Protein AF-A0A813DM25-F1 (afdb_monomer_lite)

Secondary structure (DSSP, 8-state):
-----PPP---------SSSSEEE-TT--EEE--PPPPS-SS-TT--EEEEE-SS-EEEEEEEE-SSTT-EEEEEEEEE-TT--EEEEEEE-SS---STTS-SSEEEEEE-TTS-EEE---PPPTT-EEEEE-TTS--EEEEEEEE-SS-STT--EEEEEEEE-SSEEEEEEEE--TTT-TT-HHHHHHT-EEEEEEEEE--GGG-BSHHHHHHTSSPPPHHHHHTTS-HHHHHTTS---S---

Foldseek 3Di:
DDDDDDDDDFPFPWDDDQFDPWDAAPVRDIAHFADDADPDPPDPPSWFQAKDFQFKTKTWHWDDAPDQQGIFTFKIWIAGPVRQTAKIKGFDLDADPQVQADGGIWIWGQDPVSDTDTDGHADDAVDWDWDDDPPGQKIKIWHWYQDDQFAPRDRIKTKMWIDHPFWTKMKIKHFNCVVCVPDNVSRSNRIHIDIGTRDGHPLLRMDGLNCCVNVSDPHDPVSVVRSDGSVRVVVVVPDDDPPD

pLDDT: mean 83.76, std 19.01, range [22.05, 98.56]

Sequence (244 aa):
MGQIIAGWTVTAVIASAGGDPITFNKRGEKIKFWLPLGTSASDNDDLYPLLETPDIIIWASVFQGPGVDYQ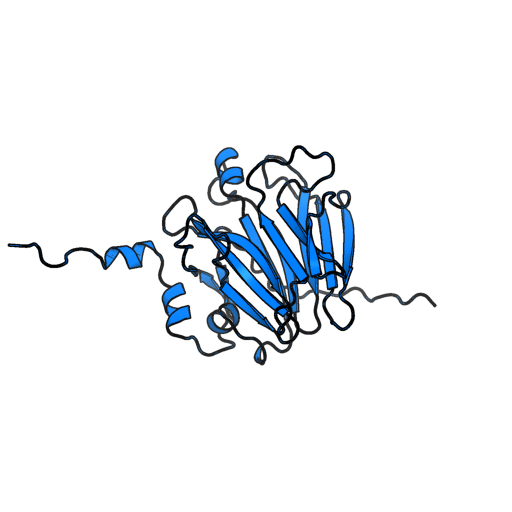WFDRFVLTSPTAQKFGEVAIKRNASTVPGGFQQMDVWLSGSEQRMQLLKTVPKAGSSTFFGWEGTSVRMEIGSRRHTPRLGGSDIMEYIAVETETISFTIQASHAGTEFPEDVEKQLKYSHLDWVALDMRREESYTGILPELWGTQPMTEKVAAMLTPPSQKAGFQVCGEECE

Organism: Polarella glacialis (NCBI:txid89957)

Radius of gyration: 19.15 Å; chains: 1; bounding box: 40×57×69 Å

Structure (mmCIF, N/CA/C/O backbone):
data_AF-A0A813DM25-F1
#
_entry.id   AF-A0A813DM25-F1
#
loop_
_atom_site.group_PDB
_atom_site.id
_atom_site.type_symbol
_atom_site.label_atom_id
_atom_site.label_alt_id
_atom_site.label_comp_id
_atom_site.label_asym_id
_atom_site.label_entity_id
_atom_site.label_seq_id
_atom_site.pdbx_PDB_ins_code
_atom_site.Cartn_x
_atom_site.Cartn_y
_atom_site.Cartn_z
_atom_site.occupancy
_atom_site.B_iso_or_equiv
_atom_site.auth_seq_id
_atom_site.auth_comp_id
_atom_site.auth_asym_id
_atom_site.auth_atom_id
_atom_site.pdbx_PDB_model_num
ATOM 1 N N . MET A 1 1 ? -0.539 21.182 31.710 1.00 32.47 1 MET A N 1
ATOM 2 C CA . MET A 1 1 ? 0.351 20.020 31.921 1.00 32.47 1 MET A CA 1
ATOM 3 C C . MET A 1 1 ? 0.611 19.413 30.556 1.00 32.47 1 MET A C 1
ATOM 5 O O . MET A 1 1 ? -0.338 18.956 29.938 1.00 32.47 1 MET A O 1
ATOM 9 N N . GLY A 1 2 ? 1.833 19.536 30.037 1.00 26.86 2 GLY A N 1
ATOM 10 C CA . GLY A 1 2 ? 2.203 18.979 28.734 1.00 26.86 2 GLY A CA 1
ATOM 11 C C . GLY A 1 2 ? 2.459 17.485 28.873 1.00 26.86 2 GLY A C 1
ATOM 12 O O . GLY A 1 2 ? 3.317 17.083 29.656 1.00 26.86 2 GLY A O 1
ATOM 13 N N . GLN A 1 3 ? 1.680 16.676 28.165 1.00 22.05 3 GLN A N 1
ATOM 14 C CA . GLN A 1 3 ? 1.848 15.232 28.134 1.00 22.05 3 GLN A CA 1
ATOM 15 C C . GLN A 1 3 ? 2.963 14.916 27.131 1.00 22.05 3 GLN A C 1
ATOM 17 O O . GLN A 1 3 ? 2.823 15.150 25.934 1.00 22.05 3 GLN A O 1
ATOM 22 N N . ILE A 1 4 ? 4.103 14.453 27.641 1.00 22.66 4 ILE A N 1
ATOM 23 C CA . ILE A 1 4 ? 5.200 13.935 26.824 1.00 22.66 4 ILE A CA 1
ATOM 24 C C . ILE A 1 4 ? 4.753 12.557 26.331 1.00 22.66 4 ILE A C 1
ATOM 26 O O . ILE A 1 4 ? 4.609 11.632 27.129 1.00 22.66 4 ILE A O 1
ATOM 30 N N . ILE A 1 5 ? 4.491 12.430 25.030 1.00 28.88 5 ILE A N 1
ATOM 31 C CA . ILE A 1 5 ? 4.274 11.131 24.389 1.00 28.88 5 ILE A CA 1
ATOM 32 C C . ILE A 1 5 ? 5.649 10.462 24.308 1.00 28.88 5 ILE A C 1
ATOM 34 O O . ILE A 1 5 ? 6.558 10.975 23.656 1.00 28.88 5 ILE A O 1
ATOM 38 N N . ALA A 1 6 ? 5.819 9.376 25.061 1.00 31.94 6 ALA A N 1
ATOM 39 C CA . ALA A 1 6 ? 7.051 8.602 25.122 1.00 31.94 6 ALA A CA 1
ATOM 40 C C . ALA A 1 6 ? 7.485 8.154 23.717 1.00 31.94 6 ALA A C 1
ATOM 42 O O . ALA A 1 6 ? 6.656 7.735 22.913 1.00 31.94 6 ALA A O 1
ATOM 43 N N . GLY A 1 7 ? 8.784 8.260 23.430 1.00 31.55 7 GLY A N 1
ATOM 44 C CA . GLY A 1 7 ? 9.377 7.729 22.206 1.00 31.55 7 GLY A CA 1
ATOM 45 C C . GLY A 1 7 ? 9.252 6.206 22.163 1.00 31.55 7 GLY A C 1
ATOM 46 O O . GLY A 1 7 ? 9.531 5.533 23.155 1.00 31.55 7 GLY A O 1
ATOM 47 N N . TRP A 1 8 ? 8.820 5.678 21.021 1.00 36.53 8 TRP A N 1
ATOM 48 C CA . TRP A 1 8 ? 8.581 4.253 20.808 1.00 36.53 8 TRP A CA 1
ATOM 49 C C . TRP A 1 8 ? 9.747 3.616 20.047 1.00 36.53 8 TRP A C 1
ATOM 51 O O . TRP A 1 8 ? 10.193 4.138 19.025 1.00 36.53 8 TRP A O 1
ATOM 61 N N . THR A 1 9 ? 10.225 2.470 20.535 1.00 26.19 9 THR A N 1
ATOM 62 C CA . THR A 1 9 ? 11.193 1.616 19.835 1.00 26.19 9 THR A CA 1
ATOM 63 C C . THR A 1 9 ? 10.422 0.648 18.941 1.00 26.19 9 THR A C 1
ATOM 65 O O . THR A 1 9 ? 9.840 -0.319 19.426 1.00 26.19 9 THR A O 1
ATOM 68 N N . VAL A 1 10 ? 10.396 0.911 17.636 1.00 31.86 10 VAL A N 1
ATOM 69 C CA . VAL A 1 10 ? 9.785 0.012 16.649 1.00 31.86 10 VAL A CA 1
ATOM 70 C C . VAL A 1 10 ? 10.735 -1.166 16.422 1.00 31.86 10 VAL A C 1
ATOM 72 O O . VAL A 1 10 ? 11.823 -0.989 15.877 1.00 31.86 10 VAL A O 1
ATOM 75 N N . THR A 1 11 ? 10.339 -2.375 16.825 1.00 33.31 11 THR A N 1
ATOM 76 C CA . THR A 1 11 ? 11.029 -3.605 16.398 1.00 33.31 11 THR A CA 1
ATOM 77 C C . THR A 1 11 ? 10.419 -4.022 15.063 1.00 33.31 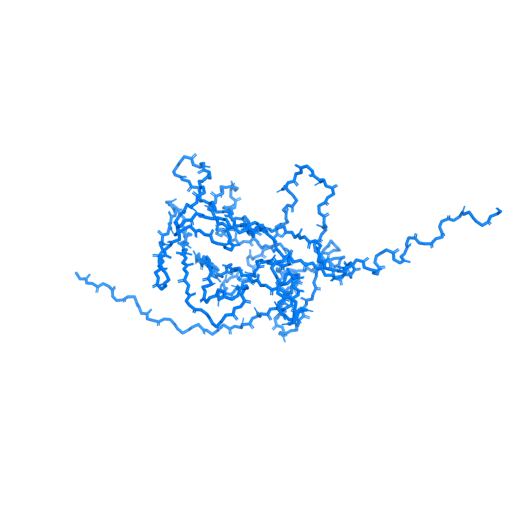11 THR A C 1
ATOM 79 O O . THR A 1 11 ? 9.636 -4.961 14.992 1.00 33.31 11 THR A O 1
ATOM 82 N N . ALA A 1 12 ? 10.685 -3.245 14.011 1.00 37.97 12 ALA A N 1
ATOM 83 C CA . ALA A 1 12 ? 10.135 -3.527 12.691 1.00 37.97 12 ALA A CA 1
ATOM 84 C C . ALA A 1 12 ? 10.843 -4.749 12.101 1.00 37.97 12 ALA A C 1
ATOM 86 O O . ALA A 1 12 ? 12.063 -4.741 11.918 1.00 37.97 12 ALA A O 1
ATOM 87 N N . VAL A 1 13 ? 10.078 -5.768 11.715 1.00 40.59 13 VAL A N 1
ATOM 88 C CA . VAL A 1 13 ? 10.504 -6.640 10.620 1.00 40.59 13 VAL A CA 1
ATOM 89 C C . VAL A 1 13 ? 10.351 -5.800 9.355 1.00 40.59 13 VAL A C 1
ATOM 91 O O . VAL A 1 13 ? 9.251 -5.632 8.840 1.00 40.59 13 VAL A O 1
ATOM 94 N N . ILE A 1 14 ? 11.450 -5.192 8.899 1.00 41.09 14 ILE A N 1
ATOM 95 C CA . ILE A 1 14 ? 11.466 -4.381 7.676 1.00 41.09 14 ILE A CA 1
ATOM 96 C C . ILE A 1 14 ? 11.390 -5.335 6.483 1.00 41.09 14 ILE A C 1
ATOM 98 O O . ILE A 1 14 ? 12.396 -5.743 5.905 1.00 41.09 14 ILE A O 1
ATOM 102 N N . ALA A 1 15 ? 10.169 -5.708 6.129 1.00 40.00 15 ALA A N 1
ATOM 103 C CA . ALA A 1 15 ? 9.847 -6.256 4.829 1.00 40.00 15 ALA A CA 1
ATOM 104 C C . ALA A 1 15 ? 9.915 -5.113 3.805 1.00 40.00 15 ALA A C 1
ATOM 106 O O . ALA A 1 15 ? 9.047 -4.248 3.779 1.00 40.00 15 ALA A O 1
ATOM 107 N N . SER A 1 16 ? 10.964 -5.075 2.985 1.00 41.34 16 SER A N 1
ATOM 108 C CA . SER A 1 16 ? 11.055 -4.177 1.829 1.00 41.34 16 SER A CA 1
ATOM 109 C C . SER A 1 16 ? 11.353 -5.010 0.591 1.00 41.34 16 SER A C 1
ATOM 111 O O . SER A 1 16 ? 12.208 -5.900 0.614 1.00 41.34 16 SER A O 1
ATOM 113 N N . ALA A 1 17 ? 10.605 -4.756 -0.473 1.00 35.34 17 ALA A N 1
ATOM 114 C CA . ALA A 1 17 ? 10.635 -5.521 -1.698 1.00 35.34 17 ALA A CA 1
ATOM 115 C C . ALA A 1 17 ? 10.983 -4.615 -2.879 1.00 35.34 17 ALA A C 1
ATOM 117 O O . ALA A 1 17 ? 10.315 -3.623 -3.120 1.00 35.34 17 ALA A O 1
ATOM 118 N N . GLY A 1 18 ? 12.020 -4.977 -3.636 1.00 40.59 18 GLY A N 1
ATOM 119 C CA . GLY A 1 18 ? 12.087 -4.622 -5.053 1.00 40.59 18 GLY A CA 1
ATOM 120 C C . GLY A 1 18 ? 11.273 -5.659 -5.827 1.00 40.59 18 GLY A C 1
ATOM 121 O O . GLY A 1 18 ? 11.580 -6.855 -5.732 1.00 40.59 18 GLY A O 1
ATOM 122 N N . GLY A 1 19 ? 10.203 -5.222 -6.501 1.00 53.81 19 GLY A N 1
ATOM 123 C CA . GLY A 1 19 ? 9.413 -6.059 -7.416 1.00 53.81 19 GLY A CA 1
ATOM 124 C C . GLY A 1 19 ? 8.101 -6.643 -6.868 1.00 53.81 19 GLY A C 1
ATOM 125 O O . GLY A 1 19 ? 7.900 -7.847 -7.049 1.00 53.81 19 GLY A O 1
ATOM 126 N N . ASP A 1 20 ? 7.269 -5.831 -6.198 1.00 65.38 20 ASP A N 1
ATOM 127 C CA . ASP A 1 20 ? 5.953 -6.172 -5.605 1.00 65.38 20 ASP A CA 1
ATOM 128 C C . ASP A 1 20 ? 5.006 -7.034 -6.487 1.00 65.38 20 ASP A C 1
ATOM 130 O O . ASP A 1 20 ? 5.268 -7.270 -7.659 1.00 65.38 20 ASP A O 1
ATOM 134 N N . PRO A 1 21 ? 3.881 -7.561 -5.969 1.00 88.50 21 PRO A N 1
ATOM 135 C CA . PRO A 1 21 ? 3.540 -7.767 -4.565 1.00 88.50 21 PRO A CA 1
ATOM 136 C C . PRO A 1 21 ? 4.415 -8.832 -3.891 1.00 88.50 21 PRO A C 1
ATOM 138 O O . PRO A 1 21 ? 4.475 -9.996 -4.304 1.00 88.50 21 PRO A O 1
ATOM 141 N N . ILE A 1 22 ? 5.089 -8.440 -2.812 1.00 91.56 22 ILE A N 1
ATOM 142 C CA . ILE A 1 22 ? 5.884 -9.333 -1.968 1.00 91.56 22 ILE A CA 1
ATOM 143 C C . ILE A 1 22 ? 5.456 -9.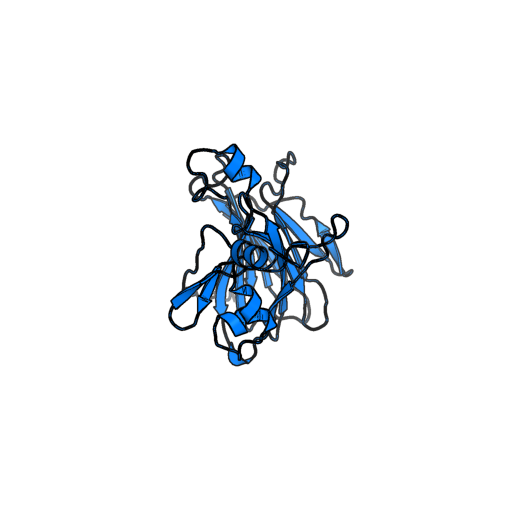154 -0.512 1.00 91.56 22 ILE A C 1
ATOM 145 O O . ILE A 1 22 ? 5.162 -8.054 -0.056 1.00 91.56 22 ILE A O 1
ATOM 149 N N . THR A 1 23 ? 5.463 -10.242 0.247 1.00 93.12 23 THR A N 1
ATOM 150 C CA . THR A 1 23 ? 5.290 -10.215 1.696 1.00 93.12 23 THR A CA 1
ATOM 151 C C . THR A 1 23 ? 6.183 -11.253 2.374 1.00 93.12 23 THR A C 1
ATOM 153 O O . THR A 1 23 ? 6.961 -11.936 1.706 1.00 93.12 23 THR A O 1
ATOM 156 N N . PHE A 1 24 ? 6.118 -11.361 3.697 1.00 92.94 24 PHE A N 1
ATOM 157 C CA . PHE A 1 24 ? 6.881 -12.337 4.469 1.00 92.94 24 PHE A CA 1
ATOM 158 C C . PHE A 1 24 ? 5.944 -13.049 5.432 1.00 92.94 24 PHE A C 1
ATOM 160 O O . PHE A 1 24 ? 5.115 -12.406 6.069 1.00 92.94 24 PHE A O 1
ATOM 167 N N . ASN A 1 25 ? 6.055 -14.369 5.543 1.00 92.44 25 ASN A N 1
ATOM 168 C CA . ASN A 1 25 ? 5.273 -15.099 6.539 1.00 92.44 25 ASN A CA 1
ATOM 169 C C . ASN A 1 25 ? 5.897 -15.016 7.938 1.00 92.44 25 ASN A C 1
ATOM 171 O O . ASN A 1 25 ? 6.989 -14.479 8.129 1.00 92.44 25 ASN A O 1
ATOM 175 N N . LYS A 1 26 ? 5.234 -15.628 8.926 1.00 88.69 26 LYS A N 1
ATOM 176 C CA . LYS A 1 26 ? 5.716 -15.694 10.318 1.00 88.69 26 LYS A CA 1
ATOM 177 C C . LYS A 1 26 ? 7.089 -16.353 10.497 1.00 88.69 26 LYS A C 1
ATOM 179 O O . LYS A 1 26 ? 7.716 -16.171 11.536 1.00 88.69 26 LYS A O 1
ATOM 184 N N . ARG A 1 27 ? 7.563 -17.117 9.508 1.00 89.81 27 ARG A N 1
ATOM 185 C CA . ARG A 1 27 ? 8.904 -17.725 9.500 1.00 89.81 27 ARG A CA 1
ATOM 186 C C . ARG A 1 27 ? 9.964 -16.811 8.878 1.00 89.81 27 ARG A C 1
ATOM 188 O O . ARG A 1 27 ? 11.124 -17.201 8.807 1.00 89.81 27 ARG A O 1
ATOM 195 N N . GLY A 1 28 ? 9.583 -15.616 8.426 1.00 89.50 28 GLY A N 1
ATOM 196 C CA . GLY A 1 28 ? 10.458 -14.698 7.699 1.00 89.50 28 GLY A CA 1
ATOM 197 C C . GLY A 1 28 ? 10.725 -15.130 6.256 1.00 89.50 28 GLY A C 1
ATOM 198 O O . GLY A 1 28 ? 11.643 -14.612 5.623 1.00 89.50 28 GLY A O 1
ATOM 199 N N . GLU A 1 29 ? 9.953 -16.077 5.716 1.00 93.56 29 GLU A N 1
ATOM 200 C CA . GLU A 1 29 ? 10.110 -16.519 4.331 1.00 93.56 29 GLU A CA 1
ATOM 201 C C . GLU A 1 29 ? 9.450 -15.507 3.397 1.00 93.56 29 GLU A C 1
ATOM 203 O O . GLU A 1 29 ? 8.284 -15.149 3.578 1.00 93.56 29 GLU A O 1
ATOM 208 N N . LYS A 1 30 ? 10.199 -15.064 2.384 1.00 93.56 30 LYS A N 1
ATOM 209 C CA . LYS A 1 30 ? 9.709 -14.161 1.342 1.00 93.56 30 LYS A CA 1
ATOM 210 C C . LYS A 1 30 ? 8.680 -14.881 0.470 1.00 93.56 30 LYS A C 1
ATOM 212 O O . LYS A 1 30 ? 8.976 -15.926 -0.105 1.00 93.56 30 LYS A O 1
ATOM 217 N N . ILE A 1 31 ? 7.512 -14.275 0.307 1.00 94.81 31 ILE A N 1
ATOM 218 C CA . ILE A 1 31 ? 6.420 -14.750 -0.540 1.00 94.81 31 ILE A CA 1
ATOM 219 C C . ILE A 1 31 ? 6.179 -13.710 -1.623 1.00 94.81 31 ILE A C 1
ATOM 221 O O . ILE A 1 31 ? 5.917 -12.550 -1.320 1.00 94.81 31 ILE A O 1
ATOM 225 N N . LYS A 1 32 ? 6.257 -14.124 -2.888 1.00 94.94 32 LYS A N 1
ATOM 226 C CA . LYS A 1 32 ? 5.784 -13.325 -4.020 1.00 94.94 32 LYS A CA 1
ATOM 227 C C . LYS A 1 32 ? 4.401 -13.825 -4.417 1.00 94.94 32 LYS A C 1
ATOM 229 O O . LYS A 1 32 ? 4.175 -15.035 -4.430 1.00 94.94 32 LYS A O 1
ATOM 234 N N . PHE A 1 33 ? 3.497 -12.907 -4.722 1.00 96.56 33 PHE A N 1
ATOM 235 C CA . PHE A 1 33 ? 2.142 -13.235 -5.142 1.00 96.56 33 PHE A CA 1
ATOM 236 C C . PHE A 1 33 ? 1.684 -12.292 -6.254 1.00 96.56 33 PHE A C 1
ATOM 238 O O . PHE A 1 33 ? 2.275 -11.238 -6.471 1.00 96.56 33 PHE A O 1
ATOM 245 N N . TRP A 1 34 ? 0.641 -12.692 -6.975 1.00 95.94 34 TRP A N 1
ATOM 246 C CA . TRP A 1 34 ? 0.087 -11.950 -8.100 1.00 95.94 34 TRP A CA 1
ATOM 247 C C . TRP A 1 34 ? -1.416 -11.802 -7.920 1.00 95.94 34 TRP A C 1
ATOM 249 O O . TRP A 1 34 ? -2.162 -12.786 -7.973 1.00 95.94 34 TRP A O 1
ATOM 259 N N . LEU A 1 35 ? -1.860 -10.562 -7.733 1.00 95.19 35 LEU A N 1
ATOM 260 C CA . LEU A 1 35 ? -3.274 -10.226 -7.799 1.00 95.19 35 LEU A CA 1
ATOM 261 C C . LEU A 1 35 ? -3.752 -10.330 -9.254 1.00 95.19 35 LEU A C 1
ATOM 263 O O . LEU A 1 35 ? -2.963 -10.105 -10.180 1.00 95.19 35 LEU A O 1
ATOM 267 N N . PRO A 1 36 ? -5.025 -10.670 -9.498 1.00 93.19 36 PRO A N 1
ATOM 268 C CA . PRO A 1 36 ? -5.549 -10.632 -10.851 1.00 93.19 36 PRO A CA 1
ATOM 269 C C . PRO A 1 36 ? -5.487 -9.198 -11.389 1.00 93.19 36 PRO A C 1
ATOM 271 O O . PRO A 1 36 ? -5.898 -8.251 -10.719 1.00 93.19 36 PRO A O 1
ATOM 274 N N . LEU A 1 37 ? -4.937 -9.043 -12.593 1.00 90.94 37 LEU A N 1
ATOM 275 C CA . LEU A 1 37 ? -4.959 -7.761 -13.286 1.00 90.94 37 LEU A CA 1
ATOM 276 C C . LEU A 1 37 ? -6.394 -7.434 -13.675 1.00 90.94 37 LEU A C 1
ATOM 278 O O . LEU A 1 37 ? -7.159 -8.328 -14.046 1.00 90.94 37 LEU A O 1
ATOM 282 N N . GLY A 1 38 ? -6.734 -6.153 -13.591 1.00 79.56 38 GLY A N 1
ATOM 283 C CA . GLY A 1 38 ? -8.042 -5.688 -13.996 1.00 79.56 38 GLY A CA 1
ATOM 284 C C . GLY A 1 38 ? -8.369 -6.070 -15.435 1.00 79.56 38 GLY A C 1
ATOM 285 O O . GLY A 1 38 ? -7.519 -5.976 -16.322 1.00 79.56 38 GLY A O 1
ATOM 286 N N . THR A 1 39 ? -9.587 -6.559 -15.662 1.00 66.44 39 THR A N 1
ATOM 287 C CA . THR A 1 39 ? -10.038 -6.984 -17.004 1.00 66.44 39 THR A CA 1
ATOM 288 C C . THR A 1 39 ? -10.664 -5.838 -17.791 1.00 66.44 39 THR A C 1
ATOM 290 O O . THR A 1 39 ? -10.813 -5.939 -19.010 1.00 66.44 39 THR A O 1
ATOM 293 N N . SER A 1 40 ? -11.004 -4.738 -17.114 1.00 53.12 40 SER A N 1
ATOM 294 C CA . SER A 1 40 ? -11.659 -3.589 -17.718 1.00 53.12 40 SER A CA 1
ATOM 295 C C . SER A 1 40 ? -10.683 -2.430 -17.892 1.00 53.12 40 SER A C 1
ATOM 297 O O . SER A 1 40 ? -10.148 -1.892 -16.930 1.00 53.12 40 SER A O 1
ATOM 299 N N . ALA A 1 41 ? -10.498 -1.988 -19.137 1.00 48.62 41 ALA A N 1
ATOM 300 C CA . ALA A 1 41 ? -9.799 -0.740 -19.435 1.00 48.62 41 ALA A CA 1
ATOM 301 C C . ALA A 1 41 ? -10.583 0.509 -18.972 1.00 48.62 41 ALA A C 1
ATOM 303 O O . ALA A 1 41 ? -10.041 1.612 -19.048 1.00 48.62 41 ALA A O 1
ATOM 304 N N . SER A 1 42 ? -11.849 0.362 -18.545 1.00 46.34 42 SER A N 1
ATOM 305 C CA . SER A 1 42 ? -12.711 1.489 -18.173 1.00 46.34 42 SER A CA 1
ATOM 306 C C . SER A 1 42 ? -12.831 1.746 -16.680 1.00 46.34 42 SER A C 1
ATOM 308 O O . SER A 1 42 ? -13.193 2.864 -16.328 1.00 46.34 42 SER A O 1
ATOM 310 N N . ASP A 1 43 ? -12.492 0.794 -15.809 1.00 46.25 43 ASP A N 1
ATOM 311 C CA . ASP A 1 43 ? -12.776 0.947 -14.385 1.00 46.25 43 ASP A CA 1
ATOM 312 C C . ASP A 1 43 ? -11.521 0.693 -13.555 1.00 46.25 43 ASP A C 1
ATOM 314 O O . ASP A 1 43 ? -11.082 -0.435 -13.358 1.00 46.25 43 ASP A O 1
ATOM 318 N N . ASN A 1 44 ? -10.981 1.777 -12.997 1.00 54.25 44 ASN A N 1
ATOM 319 C CA . ASN A 1 44 ? -10.053 1.769 -11.864 1.00 54.25 44 ASN A CA 1
ATOM 320 C C . ASN A 1 44 ? -10.696 1.138 -10.600 1.00 54.25 44 ASN A C 1
ATOM 322 O O . ASN A 1 44 ? -10.384 1.561 -9.494 1.00 54.25 44 ASN A O 1
ATOM 326 N N . ASP A 1 45 ? -11.615 0.178 -10.713 1.00 67.25 45 ASP A N 1
ATOM 327 C CA . ASP A 1 45 ? -12.382 -0.404 -9.604 1.00 67.25 45 ASP A CA 1
ATOM 328 C C . ASP A 1 45 ? -11.924 -1.818 -9.227 1.00 67.25 45 ASP A C 1
ATOM 330 O O . ASP A 1 45 ? -12.436 -2.380 -8.259 1.00 67.25 45 ASP A O 1
ATOM 334 N N . ASP A 1 46 ? -10.915 -2.367 -9.910 1.00 87.00 46 ASP A N 1
ATOM 335 C CA . ASP A 1 46 ? -10.319 -3.671 -9.594 1.00 87.00 46 ASP A CA 1
ATOM 336 C C . ASP A 1 46 ? -9.442 -3.597 -8.327 1.00 87.00 46 ASP A C 1
ATOM 338 O O . ASP A 1 46 ? -8.210 -3.670 -8.349 1.00 87.00 46 ASP A O 1
ATOM 342 N N . LEU A 1 47 ? -10.114 -3.403 -7.194 1.00 93.19 47 LEU A N 1
ATOM 343 C CA . LEU A 1 47 ? -9.565 -3.398 -5.848 1.00 93.19 47 LEU A CA 1
ATOM 344 C C . LEU A 1 47 ? -9.728 -4.771 -5.197 1.00 93.19 47 LEU A C 1
ATOM 346 O O . LEU A 1 47 ? -10.821 -5.334 -5.147 1.00 93.19 47 LEU A O 1
ATOM 350 N N . TYR A 1 48 ? -8.649 -5.261 -4.597 1.00 95.12 48 TYR A N 1
ATOM 351 C CA . TYR A 1 48 ? -8.646 -6.495 -3.820 1.00 95.12 48 TYR A CA 1
ATOM 352 C C . TYR A 1 48 ? -8.459 -6.183 -2.333 1.00 95.12 48 TYR A C 1
ATOM 354 O O . TYR A 1 48 ? -7.581 -5.380 -2.002 1.00 95.12 48 TYR A O 1
ATOM 362 N N . PRO A 1 49 ? -9.238 -6.807 -1.428 1.00 96.94 49 PRO A N 1
ATOM 363 C CA . PRO A 1 49 ? -9.050 -6.644 0.008 1.00 96.94 49 PRO A CA 1
ATOM 364 C C . PRO A 1 49 ? -7.766 -7.372 0.420 1.00 96.94 49 PRO A C 1
ATOM 366 O O . PRO A 1 49 ? -7.728 -8.599 0.549 1.00 96.94 49 PRO A O 1
ATOM 369 N N . LEU A 1 50 ? -6.678 -6.616 0.574 1.00 97.00 50 LEU A N 1
ATOM 370 C CA . LEU A 1 50 ? -5.391 -7.172 0.984 1.00 97.00 50 LEU A CA 1
ATOM 371 C C . LEU A 1 50 ? -5.410 -7.568 2.454 1.00 97.00 50 LEU A C 1
ATOM 373 O O . LEU A 1 50 ? -4.911 -8.635 2.807 1.00 97.00 50 LEU A O 1
ATOM 377 N N . LEU A 1 51 ? -5.956 -6.692 3.294 1.00 98.06 51 LEU A N 1
ATOM 378 C CA . LEU A 1 51 ? -5.975 -6.856 4.736 1.00 98.06 51 LEU A CA 1
ATOM 379 C C . LEU A 1 51 ? -7.224 -6.209 5.320 1.00 98.06 51 LEU A C 1
ATOM 381 O O . LEU A 1 51 ? -7.472 -5.023 5.113 1.00 98.06 51 LEU A O 1
ATOM 385 N N . GLU A 1 52 ? -7.960 -6.979 6.101 1.00 98.44 52 GLU A N 1
ATOM 386 C CA . GLU A 1 52 ? -9.094 -6.534 6.897 1.00 98.44 52 GLU A CA 1
ATOM 387 C C . GLU A 1 52 ? -8.733 -6.690 8.374 1.00 98.44 52 GLU A C 1
ATOM 389 O O . GLU A 1 52 ? -8.407 -7.789 8.830 1.00 98.44 52 GLU A O 1
ATOM 394 N N . THR A 1 53 ? -8.776 -5.588 9.120 1.00 98.38 53 THR A N 1
ATOM 395 C CA . THR A 1 53 ? -8.626 -5.554 10.578 1.00 98.38 53 THR A CA 1
ATOM 396 C C . THR A 1 53 ? -9.937 -5.087 11.222 1.00 98.38 53 THR A C 1
ATOM 398 O O . THR A 1 53 ? -10.839 -4.615 10.525 1.00 98.38 53 THR A O 1
ATOM 401 N N . PRO A 1 54 ? -10.072 -5.161 12.560 1.00 98.12 54 PRO A N 1
ATOM 402 C CA . PRO A 1 54 ? -11.226 -4.586 13.250 1.00 98.12 54 PRO A CA 1
ATOM 403 C C . PRO A 1 54 ? -11.406 -3.074 13.039 1.00 98.12 54 PRO A C 1
ATOM 405 O O . PRO A 1 54 ? -12.515 -2.572 13.203 1.00 98.12 54 PRO A O 1
ATOM 408 N N . ASP A 1 55 ? -10.335 -2.346 12.706 1.00 97.94 55 ASP A N 1
ATOM 409 C CA . ASP A 1 55 ? -10.351 -0.885 12.575 1.00 97.94 55 ASP A CA 1
ATOM 410 C C . ASP A 1 55 ? -10.511 -0.420 11.121 1.00 97.94 55 ASP A C 1
ATOM 412 O O . ASP A 1 55 ? -11.149 0.605 10.862 1.00 97.94 55 ASP A O 1
ATOM 416 N N . ILE A 1 56 ? -9.902 -1.140 10.170 1.00 98.12 56 ILE A N 1
ATOM 417 C CA . ILE A 1 56 ? -9.773 -0.712 8.773 1.00 98.12 56 ILE A CA 1
ATOM 418 C C . ILE A 1 56 ? -9.764 -1.892 7.798 1.00 98.12 56 ILE A C 1
ATOM 420 O O . ILE A 1 56 ? -9.366 -3.003 8.133 1.00 98.12 56 ILE A O 1
ATOM 424 N N . ILE A 1 57 ? -10.104 -1.610 6.544 1.00 98.19 57 ILE A N 1
ATOM 425 C CA . ILE A 1 57 ? -9.854 -2.476 5.395 1.00 98.19 57 ILE A CA 1
ATOM 426 C C . ILE A 1 57 ? -8.892 -1.759 4.449 1.00 98.19 57 ILE A C 1
ATOM 428 O O . ILE A 1 57 ? -9.118 -0.605 4.068 1.00 98.19 57 ILE A O 1
ATOM 432 N N . ILE A 1 58 ? -7.824 -2.456 4.070 1.00 97.81 58 ILE A N 1
ATOM 433 C CA . ILE A 1 58 ? -6.829 -2.021 3.096 1.00 97.81 58 ILE A CA 1
ATOM 434 C C . ILE A 1 58 ? -7.113 -2.733 1.780 1.00 97.81 58 ILE A C 1
ATOM 436 O O . ILE A 1 58 ? -6.881 -3.935 1.628 1.00 97.81 58 ILE A O 1
ATOM 440 N N . TRP A 1 59 ? -7.588 -1.964 0.814 1.00 97.44 59 TRP A N 1
ATOM 441 C CA . TRP A 1 59 ? -7.783 -2.402 -0.557 1.00 97.44 59 TRP A CA 1
ATOM 442 C C . TRP A 1 59 ? -6.582 -1.997 -1.399 1.00 97.44 59 TRP A C 1
ATOM 444 O O . TRP A 1 59 ? -6.035 -0.913 -1.189 1.00 97.44 59 TRP A O 1
ATOM 454 N N . ALA A 1 60 ? -6.212 -2.811 -2.383 1.00 96.25 60 ALA A N 1
ATOM 455 C CA . ALA A 1 60 ? -5.172 -2.443 -3.335 1.00 96.25 60 ALA A CA 1
ATOM 456 C C . ALA A 1 60 ? -5.503 -2.856 -4.765 1.00 96.25 60 ALA A C 1
ATOM 458 O O . ALA A 1 60 ? -6.175 -3.864 -4.990 1.00 96.25 60 ALA A O 1
ATOM 459 N N . SER A 1 61 ? -4.978 -2.091 -5.715 1.00 94.44 61 SER A N 1
ATOM 460 C CA . SER A 1 61 ? -4.872 -2.484 -7.118 1.00 94.44 61 SER A CA 1
ATOM 461 C C . SER A 1 61 ? -3.410 -2.573 -7.528 1.00 94.44 61 SER A C 1
ATOM 463 O O . SER A 1 61 ? -2.497 -2.109 -6.834 1.00 94.44 61 SER A O 1
ATOM 465 N N . VAL A 1 62 ? -3.201 -3.220 -8.665 1.00 94.50 62 VAL A N 1
ATOM 466 C CA . VAL A 1 62 ? -1.890 -3.474 -9.238 1.00 94.50 62 VAL A CA 1
ATOM 467 C C . VAL A 1 62 ? -1.906 -3.224 -10.735 1.00 94.50 62 VAL A C 1
ATOM 469 O O . VAL A 1 62 ? -2.934 -3.364 -11.396 1.00 94.50 62 VAL A O 1
ATOM 472 N N . PHE A 1 63 ? -0.726 -2.972 -11.289 1.00 93.12 63 PHE A N 1
ATOM 473 C CA . PHE A 1 63 ? -0.507 -2.882 -12.726 1.00 93.12 63 PHE A CA 1
ATOM 474 C C . PHE A 1 63 ? 0.598 -3.840 -13.178 1.00 93.12 63 PHE A C 1
ATOM 476 O O . PHE A 1 63 ? 1.452 -4.261 -12.392 1.00 93.12 63 PHE A O 1
ATOM 483 N N . GLN A 1 64 ? 0.575 -4.195 -14.463 1.00 93.75 64 GLN A N 1
ATOM 484 C CA . GLN A 1 64 ? 1.607 -5.027 -15.075 1.00 93.75 64 GLN A CA 1
ATOM 485 C C . GLN A 1 64 ? 2.904 -4.230 -15.245 1.00 93.75 64 GLN A C 1
ATOM 487 O O . GLN A 1 64 ? 2.913 -3.113 -15.767 1.00 93.75 64 GLN A O 1
ATOM 492 N N . GLY A 1 65 ? 4.011 -4.846 -14.849 1.00 92.56 65 GLY A N 1
ATOM 493 C CA . GLY A 1 65 ? 5.347 -4.330 -15.072 1.00 92.56 65 GLY A CA 1
ATOM 494 C C . GLY A 1 65 ? 5.950 -4.656 -16.449 1.00 92.56 65 GLY A C 1
ATOM 495 O O . GLY A 1 65 ? 5.229 -4.954 -17.396 1.00 92.56 65 GLY A O 1
ATOM 496 N N . PRO A 1 66 ? 7.286 -4.605 -16.605 1.00 90.94 66 PRO A N 1
ATOM 497 C CA . PRO A 1 66 ? 7.991 -4.771 -17.880 1.00 90.94 66 PRO A CA 1
ATOM 498 C C . PRO A 1 66 ? 7.936 -6.181 -18.464 1.00 90.94 66 PRO A C 1
ATOM 500 O O . PRO A 1 66 ? 8.334 -6.379 -19.609 1.00 90.94 66 PRO A O 1
ATOM 503 N N . GLY A 1 67 ? 7.483 -7.158 -17.688 1.00 91.19 67 GLY A N 1
ATOM 504 C CA . GLY A 1 67 ? 7.293 -8.532 -18.123 1.00 91.19 67 GLY A CA 1
ATOM 505 C C . GLY A 1 67 ? 6.096 -9.139 -17.412 1.00 91.19 67 GLY A C 1
ATOM 506 O O . GLY A 1 67 ? 5.657 -8.616 -16.391 1.00 91.19 67 GLY A O 1
ATOM 507 N N . VAL A 1 68 ? 5.604 -10.257 -17.944 1.00 91.12 68 VAL A N 1
ATOM 508 C CA . VAL A 1 68 ? 4.365 -10.924 -17.508 1.00 91.12 68 VAL A CA 1
ATOM 509 C C . VAL A 1 68 ? 4.364 -11.318 -16.020 1.00 91.12 68 VAL A C 1
ATOM 511 O O . VAL A 1 68 ? 3.322 -11.281 -15.376 1.00 91.12 68 VAL A O 1
ATOM 514 N N . ASP A 1 69 ? 5.538 -11.575 -15.436 1.00 93.31 69 ASP A N 1
ATOM 515 C CA . ASP A 1 69 ? 5.690 -11.935 -14.016 1.00 93.31 69 ASP A CA 1
ATOM 516 C C . ASP A 1 69 ? 6.074 -10.758 -13.102 1.00 93.31 69 ASP A C 1
ATOM 518 O O . ASP A 1 69 ? 6.323 -10.946 -11.902 1.00 93.31 69 ASP A O 1
ATOM 522 N N . TYR A 1 70 ? 6.126 -9.542 -13.646 1.00 92.94 70 TYR A N 1
ATOM 523 C CA . TYR A 1 70 ? 6.297 -8.314 -12.875 1.00 92.94 70 TYR A CA 1
ATOM 524 C C . TYR A 1 70 ? 4.949 -7.657 -12.661 1.00 92.94 70 TYR A C 1
ATOM 526 O O . TYR A 1 70 ? 4.254 -7.334 -13.617 1.00 92.94 70 TYR A O 1
ATOM 534 N N . GLN A 1 71 ? 4.605 -7.413 -11.414 1.00 93.94 71 GLN A N 1
ATOM 535 C CA . GLN A 1 71 ? 3.423 -6.667 -11.029 1.00 93.94 71 GLN A CA 1
ATOM 536 C C . GLN A 1 71 ? 3.880 -5.592 -10.043 1.00 93.94 71 GLN A C 1
ATOM 538 O O . GLN A 1 71 ? 5.016 -5.641 -9.600 1.00 93.94 71 GLN A O 1
ATOM 543 N N . TRP A 1 72 ? 3.074 -4.580 -9.761 1.00 94.50 72 TRP A N 1
ATOM 544 C CA . TRP A 1 72 ? 3.379 -3.593 -8.724 1.00 94.50 72 TRP A CA 1
ATOM 545 C C . TRP A 1 72 ? 2.092 -2.936 -8.254 1.00 94.50 72 TRP A C 1
ATOM 547 O O . TRP A 1 72 ? 1.152 -2.829 -9.043 1.00 94.50 72 TRP A O 1
ATOM 557 N N . PHE A 1 73 ? 2.051 -2.464 -7.008 1.00 95.56 73 PHE A N 1
ATOM 558 C CA . PHE A 1 73 ? 0.909 -1.697 -6.522 1.00 95.56 73 PHE A CA 1
ATOM 559 C C . PHE A 1 73 ? 0.907 -0.292 -7.115 1.00 95.56 73 PHE A C 1
ATOM 561 O O . PHE A 1 73 ? 1.929 0.396 -7.154 1.00 95.56 73 PHE A O 1
ATOM 568 N N . ASP A 1 74 ? -0.257 0.157 -7.559 1.00 94.81 74 ASP A N 1
ATOM 569 C CA . ASP A 1 74 ? -0.462 1.522 -8.037 1.00 94.81 74 ASP A CA 1
ATOM 570 C C . ASP A 1 74 ? -1.505 2.289 -7.244 1.00 94.81 74 ASP A C 1
ATOM 572 O O . ASP A 1 74 ? -1.496 3.519 -7.298 1.00 94.81 74 ASP A O 1
ATOM 576 N N . ARG A 1 75 ? -2.363 1.600 -6.488 1.00 95.31 75 ARG A N 1
ATOM 577 C CA . ARG A 1 75 ? -3.383 2.242 -5.669 1.00 95.31 75 ARG A CA 1
ATOM 578 C C . ARG A 1 75 ? -3.643 1.492 -4.379 1.00 95.31 75 ARG A C 1
ATOM 580 O O . ARG A 1 75 ? -3.721 0.267 -4.373 1.00 95.31 75 ARG A O 1
ATOM 587 N N . PHE A 1 76 ? -3.885 2.254 -3.321 1.00 96.94 76 PHE A N 1
ATOM 588 C CA . PHE A 1 76 ? -4.442 1.779 -2.065 1.00 96.94 76 PHE A CA 1
ATOM 589 C C . PHE A 1 76 ? -5.686 2.588 -1.701 1.00 96.94 76 PHE A C 1
ATOM 591 O O . PHE A 1 76 ? -5.696 3.813 -1.828 1.00 96.94 76 PHE A O 1
ATOM 598 N N . VAL A 1 77 ? -6.723 1.913 -1.209 1.00 96.44 77 VAL A N 1
ATOM 599 C CA . VAL A 1 77 ? -7.916 2.552 -0.637 1.00 96.44 77 VAL A CA 1
ATOM 600 C C . VAL A 1 77 ? -8.099 2.049 0.783 1.00 96.44 77 VAL A C 1
ATOM 602 O O . VAL A 1 77 ? -8.036 0.850 1.043 1.00 96.44 77 VAL A O 1
ATOM 605 N N . LEU A 1 78 ? -8.319 2.977 1.705 1.00 97.00 78 LEU A N 1
ATOM 606 C CA . LEU A 1 78 ? -8.499 2.703 3.123 1.00 97.00 78 LEU A CA 1
ATOM 607 C C . LEU A 1 78 ? -9.953 2.959 3.485 1.00 97.00 78 LEU A C 1
ATOM 609 O O . LEU A 1 78 ? -10.442 4.080 3.307 1.00 97.00 78 LEU A O 1
ATOM 613 N N . THR A 1 79 ? -10.638 1.942 3.997 1.00 97.00 79 THR A N 1
ATOM 614 C CA . THR A 1 79 ? -12.031 2.061 4.440 1.00 97.00 79 THR A CA 1
ATOM 615 C C . THR A 1 79 ? -12.210 1.583 5.871 1.00 97.00 79 THR A C 1
ATOM 617 O O . THR A 1 79 ? -11.390 0.832 6.386 1.00 97.00 79 THR A O 1
ATOM 620 N N . SER A 1 80 ? -13.299 1.980 6.520 1.00 96.69 80 SER A N 1
ATOM 621 C CA . SER A 1 80 ? -13.783 1.311 7.724 1.00 96.69 80 SER A CA 1
ATOM 622 C C . SER A 1 80 ? -14.338 -0.081 7.375 1.00 96.69 80 SER A C 1
ATOM 624 O O . SER A 1 80 ? -14.654 -0.343 6.205 1.00 96.69 80 SER A O 1
ATOM 626 N N . PRO A 1 81 ? -14.571 -0.946 8.380 1.00 96.56 81 PRO A N 1
ATOM 627 C CA . PRO A 1 81 ? -15.342 -2.180 8.207 1.00 96.56 81 PRO A CA 1
ATOM 628 C C . PRO A 1 81 ? -16.777 -1.948 7.706 1.00 96.56 81 PRO A C 1
ATOM 630 O O . PRO A 1 81 ? -17.396 -2.834 7.131 1.00 96.56 81 PRO A O 1
ATOM 633 N N . THR A 1 82 ? -17.314 -0.738 7.894 1.00 95.50 82 THR A N 1
ATOM 634 C CA . THR A 1 82 ? -18.629 -0.309 7.388 1.00 95.50 82 THR A CA 1
ATOM 635 C C . THR A 1 82 ? -18.552 0.378 6.018 1.00 95.50 82 THR A C 1
ATOM 637 O O . THR A 1 82 ? -19.497 1.054 5.616 1.00 95.50 82 THR A O 1
ATOM 640 N N . ALA A 1 83 ? -17.433 0.212 5.303 1.00 92.94 83 ALA A N 1
ATOM 641 C CA . ALA A 1 83 ? -17.162 0.755 3.971 1.00 92.94 83 ALA A CA 1
ATOM 642 C C . ALA A 1 83 ? -17.085 2.295 3.870 1.00 92.94 83 ALA A C 1
ATOM 644 O O . ALA A 1 83 ? -17.100 2.850 2.769 1.00 92.94 83 ALA A O 1
ATOM 645 N N . GLN A 1 84 ? -16.931 3.012 4.987 1.00 93.56 84 GLN A N 1
ATOM 646 C CA . GLN A 1 84 ? -16.611 4.441 4.955 1.00 93.56 84 GLN A CA 1
ATOM 647 C C . GLN A 1 84 ? -15.175 4.627 4.458 1.00 93.56 84 GLN A C 1
ATOM 649 O O . GLN A 1 84 ? -14.243 4.167 5.109 1.00 93.56 84 GLN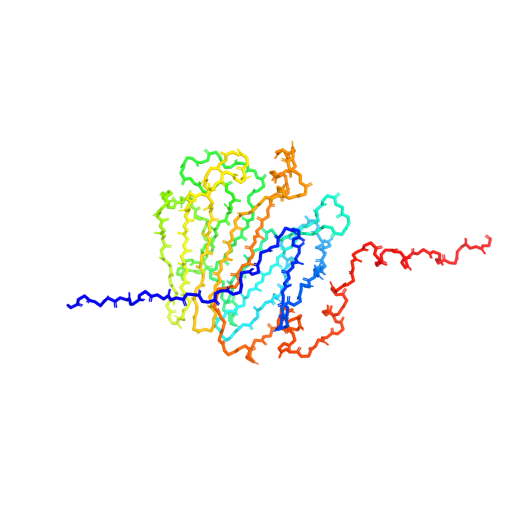 A O 1
ATOM 654 N N . LYS A 1 85 ? -14.964 5.322 3.337 1.00 94.31 85 LYS A N 1
ATOM 655 C CA . LYS A 1 85 ? -13.610 5.658 2.865 1.00 94.31 85 LYS A CA 1
ATOM 656 C C . LYS A 1 85 ? -12.954 6.675 3.800 1.00 94.31 85 LYS A C 1
ATOM 658 O O . LYS A 1 85 ? -13.569 7.692 4.101 1.00 94.31 85 LYS A O 1
ATOM 663 N N . PHE A 1 86 ? -11.714 6.414 4.205 1.00 95.00 86 PHE A N 1
ATOM 664 C CA . PHE A 1 86 ? -10.847 7.353 4.924 1.00 95.00 86 PHE A CA 1
ATOM 665 C C . PHE A 1 86 ? -9.900 8.066 3.956 1.00 95.00 86 PHE A C 1
ATOM 667 O O . PHE A 1 86 ? -9.800 9.293 3.942 1.00 95.00 86 PHE A O 1
ATOM 674 N N . GLY A 1 87 ? -9.231 7.290 3.103 1.00 95.19 87 GLY A N 1
ATOM 675 C CA . GLY A 1 87 ? -8.199 7.785 2.204 1.00 95.19 87 GLY A CA 1
ATOM 676 C C . GLY A 1 87 ? -8.046 6.918 0.961 1.00 95.19 87 GLY A C 1
ATOM 677 O O . GLY A 1 87 ? -8.353 5.727 0.978 1.00 95.19 87 GLY A O 1
ATOM 678 N N . GLU A 1 88 ? -7.556 7.524 -0.109 1.00 95.62 88 GLU A N 1
ATOM 679 C CA . GLU A 1 88 ? -7.126 6.852 -1.332 1.00 95.62 88 GLU A CA 1
ATOM 680 C C . GLU A 1 88 ? -5.763 7.410 -1.725 1.00 95.62 88 GLU A C 1
ATOM 682 O O . GLU A 1 88 ? -5.511 8.611 -1.610 1.00 95.62 88 GLU A O 1
ATOM 687 N N . VAL A 1 89 ? -4.876 6.520 -2.149 1.00 95.19 89 VAL A N 1
ATOM 688 C CA . VAL A 1 89 ? -3.496 6.828 -2.512 1.00 95.19 89 VAL A CA 1
ATOM 689 C C . VAL A 1 89 ? -3.242 6.173 -3.848 1.00 95.19 89 VAL A C 1
ATOM 691 O O . VAL A 1 89 ? -3.402 4.962 -3.954 1.00 95.19 89 VAL A O 1
ATOM 694 N N . ALA A 1 90 ? -2.843 6.943 -4.851 1.00 95.06 90 ALA A N 1
ATOM 695 C CA . ALA A 1 90 ? -2.465 6.408 -6.152 1.00 95.06 90 ALA A CA 1
ATOM 696 C C . ALA A 1 90 ? -1.080 6.903 -6.553 1.00 95.06 90 ALA A C 1
ATOM 698 O O . ALA A 1 90 ? -0.693 8.026 -6.226 1.00 95.06 90 ALA A O 1
ATOM 699 N N . ILE A 1 91 ? -0.333 6.085 -7.289 1.00 93.31 91 ILE A N 1
ATOM 700 C CA . ILE A 1 91 ? 0.903 6.540 -7.912 1.00 93.31 91 ILE A CA 1
ATOM 701 C C . ILE A 1 91 ? 0.581 7.538 -9.024 1.00 93.31 91 ILE A C 1
ATOM 703 O O . ILE A 1 91 ? -0.265 7.307 -9.893 1.00 93.31 91 ILE A O 1
ATOM 707 N N . LYS A 1 92 ? 1.298 8.656 -9.029 1.00 91.00 92 LYS A N 1
ATOM 708 C CA . LYS A 1 92 ? 1.163 9.669 -10.064 1.00 91.00 92 LYS A CA 1
ATOM 709 C C . LYS A 1 92 ? 2.003 9.266 -11.278 1.00 91.00 92 LYS A C 1
ATOM 711 O O . LYS A 1 92 ? 3.224 9.181 -11.211 1.00 91.00 92 LYS A O 1
ATOM 716 N N . ARG A 1 93 ? 1.343 9.018 -12.414 1.00 85.75 93 ARG A N 1
ATOM 717 C CA . ARG A 1 93 ? 2.004 8.595 -13.669 1.00 85.75 93 ARG A CA 1
ATOM 718 C C . ARG A 1 93 ? 2.612 9.741 -14.473 1.00 85.75 93 ARG A C 1
ATOM 720 O O . ARG A 1 93 ? 3.498 9.510 -15.286 1.00 85.75 93 ARG A O 1
ATOM 727 N N . ASN A 1 94 ? 2.141 10.963 -14.240 1.00 81.62 94 ASN A N 1
ATOM 728 C CA . ASN A 1 94 ? 2.599 12.158 -14.940 1.00 81.62 94 ASN A CA 1
ATOM 729 C C . ASN A 1 94 ? 3.226 13.120 -13.943 1.00 81.62 94 ASN A C 1
ATOM 731 O O . ASN A 1 94 ? 2.604 13.424 -12.931 1.00 81.62 94 ASN A O 1
ATOM 735 N N . ALA A 1 95 ? 4.413 13.644 -14.244 1.00 70.88 95 ALA A N 1
ATOM 736 C CA . ALA A 1 95 ? 5.064 14.620 -13.378 1.00 70.88 95 ALA A CA 1
ATOM 737 C C . ALA A 1 95 ? 4.111 15.783 -13.046 1.00 70.88 95 ALA A C 1
ATOM 739 O O . ALA A 1 95 ? 3.575 16.444 -13.940 1.00 70.88 95 ALA A O 1
ATOM 740 N N . SER A 1 96 ? 3.894 16.029 -11.752 1.00 75.12 96 SER A N 1
ATOM 741 C CA . SER A 1 96 ? 3.136 17.195 -11.308 1.00 75.12 96 SER A CA 1
ATOM 742 C C . SER A 1 96 ? 3.944 18.453 -11.593 1.00 75.12 96 SER A C 1
ATOM 744 O O . SER A 1 96 ? 5.087 18.582 -11.160 1.00 75.12 96 SER A O 1
ATOM 746 N N . THR A 1 97 ? 3.336 19.406 -12.291 1.00 73.69 97 THR A N 1
ATOM 747 C CA . THR A 1 97 ? 3.904 20.744 -12.482 1.00 73.69 97 THR A CA 1
ATOM 748 C C . THR A 1 97 ? 3.460 21.716 -11.392 1.00 73.69 97 THR A C 1
ATOM 750 O O . THR A 1 97 ? 3.878 22.872 -11.409 1.00 73.69 97 THR A O 1
ATOM 753 N N . VAL A 1 98 ? 2.618 21.275 -10.445 1.00 78.75 98 VAL A N 1
ATOM 754 C CA . VAL A 1 98 ? 2.071 22.125 -9.381 1.00 78.75 98 VAL A CA 1
ATOM 755 C C . VAL A 1 98 ? 3.168 22.428 -8.358 1.00 78.75 98 VAL A C 1
ATOM 757 O O . VAL A 1 98 ? 3.598 21.519 -7.641 1.00 78.75 98 VAL A O 1
ATOM 760 N N . PRO A 1 99 ? 3.612 23.692 -8.222 1.00 79.69 99 PRO A N 1
ATOM 761 C CA . PRO A 1 99 ? 4.633 24.042 -7.244 1.00 79.69 99 PRO A CA 1
ATOM 762 C C . PRO A 1 99 ? 4.152 23.752 -5.816 1.00 79.69 99 PRO A C 1
ATOM 764 O O . PRO A 1 99 ? 3.101 24.235 -5.399 1.00 79.69 99 PRO A O 1
ATOM 767 N N . GLY A 1 100 ? 4.925 22.963 -5.065 1.00 79.81 100 GLY A N 1
ATOM 768 C CA . GLY A 1 100 ? 4.593 22.564 -3.690 1.00 79.81 100 GLY A CA 1
ATOM 769 C C . GLY A 1 100 ? 3.504 21.489 -3.560 1.00 79.81 100 GLY A C 1
ATOM 770 O O . GLY A 1 100 ? 3.119 21.160 -2.438 1.00 79.81 100 GLY A O 1
ATOM 771 N N . GLY A 1 101 ? 3.003 20.947 -4.673 1.00 84.06 101 GLY A N 1
ATOM 772 C CA . GLY A 1 101 ? 2.088 19.805 -4.684 1.00 84.06 101 GLY A CA 1
ATOM 773 C C . GLY A 1 101 ? 2.805 18.458 -4.724 1.00 84.06 101 GLY A C 1
ATOM 774 O O . GLY A 1 101 ? 4.024 18.410 -4.900 1.00 84.06 101 GLY A O 1
ATOM 775 N N . PHE A 1 102 ? 2.044 17.372 -4.540 1.00 85.50 102 PHE A N 1
ATOM 776 C CA . PHE A 1 102 ? 2.589 16.012 -4.598 1.00 85.50 102 PHE A CA 1
ATOM 777 C C . PHE A 1 102 ? 3.162 15.732 -5.985 1.00 85.50 102 PHE A C 1
ATOM 779 O O . PHE A 1 102 ? 2.498 15.977 -7.001 1.00 85.50 102 PHE A O 1
ATOM 786 N N . GLN A 1 103 ? 4.386 15.224 -6.021 1.00 87.69 103 GLN A N 1
ATOM 787 C CA . GLN A 1 103 ? 5.141 14.899 -7.223 1.00 87.69 103 GLN A CA 1
ATOM 788 C C . GLN A 1 103 ? 5.036 13.421 -7.585 1.00 87.69 103 GLN A C 1
ATOM 790 O O . GLN A 1 103 ? 5.056 13.102 -8.772 1.00 87.69 103 GLN A O 1
ATOM 795 N N . GLN A 1 104 ? 4.926 12.539 -6.588 1.00 90.50 104 GLN A N 1
ATOM 796 C CA . GLN A 1 104 ? 5.057 11.092 -6.765 1.00 90.50 104 GLN A CA 1
ATOM 797 C C . GLN A 1 104 ? 3.725 10.367 -6.584 1.00 90.50 104 GLN A C 1
ATOM 799 O O . GLN A 1 104 ? 3.477 9.375 -7.262 1.00 90.50 104 GLN A O 1
ATOM 804 N N . MET A 1 105 ? 2.846 10.870 -5.719 1.00 92.69 105 MET A N 1
ATOM 805 C CA . MET A 1 105 ? 1.522 10.287 -5.491 1.00 92.69 105 MET A CA 1
ATOM 806 C C . MET A 1 105 ? 0.390 11.302 -5.664 1.00 92.69 105 MET A C 1
ATOM 808 O O . MET A 1 105 ? 0.601 12.513 -5.743 1.00 92.69 105 MET A O 1
ATOM 812 N N . ASP A 1 106 ? -0.827 10.795 -5.769 1.00 93.19 106 ASP A N 1
ATOM 813 C CA . ASP A 1 106 ? -2.055 11.537 -5.544 1.00 93.19 106 ASP A CA 1
ATOM 814 C C . ASP A 1 106 ? -2.711 10.983 -4.284 1.00 93.19 106 ASP A C 1
ATOM 816 O O . ASP A 1 106 ? -2.805 9.768 -4.099 1.00 93.19 106 ASP A O 1
ATOM 820 N N . VAL A 1 107 ? -3.115 11.889 -3.396 1.00 92.94 107 VAL A N 1
ATOM 821 C CA . VAL A 1 107 ? -3.703 11.536 -2.106 1.00 92.94 107 VAL A CA 1
ATOM 822 C C . VAL A 1 107 ? -5.053 12.201 -1.989 1.00 92.94 107 VAL A C 1
ATOM 824 O O . VAL A 1 107 ? -5.152 13.431 -2.003 1.00 92.94 107 VAL A O 1
ATOM 827 N N . TRP A 1 108 ? -6.089 11.390 -1.846 1.00 94.00 108 TRP A N 1
ATOM 828 C CA . TRP A 1 108 ? -7.429 11.863 -1.573 1.00 94.00 108 TRP A CA 1
ATOM 829 C C . TRP A 1 108 ? -7.814 11.508 -0.145 1.00 94.00 108 TRP A C 1
ATOM 831 O O . TRP A 1 108 ? -7.613 10.378 0.291 1.00 94.00 108 TRP A O 1
ATOM 841 N N . LEU A 1 109 ? -8.420 12.456 0.563 1.00 92.75 109 LEU A N 1
ATOM 842 C CA . LEU A 1 109 ? -8.973 12.235 1.898 1.00 92.75 109 LEU A CA 1
ATOM 843 C C . LEU A 1 109 ? -10.471 12.471 1.907 1.00 92.75 109 LEU A C 1
ATOM 845 O O . LEU A 1 109 ? -10.958 13.409 1.274 1.00 92.75 109 LEU A O 1
ATOM 849 N N . SER A 1 110 ? -11.201 11.657 2.660 1.00 88.94 110 SER A N 1
ATOM 850 C CA . SER A 1 110 ? -12.613 11.918 2.913 1.00 88.94 110 SER A CA 1
ATOM 851 C C . SER A 1 110 ? -12.751 13.121 3.854 1.00 88.94 110 SER A C 1
ATOM 853 O O . SER A 1 110 ? -12.224 13.094 4.969 1.00 88.94 110 SER A O 1
ATOM 855 N N . GLY A 1 111 ? -13.473 14.162 3.442 1.00 74.69 111 GLY A N 1
ATOM 856 C CA . GLY A 1 111 ? -13.899 15.222 4.362 1.00 74.69 111 GLY A CA 1
ATOM 857 C C . GLY A 1 111 ? -15.033 14.774 5.297 1.00 74.69 111 GLY A C 1
ATOM 858 O O . GLY A 1 111 ? -15.518 13.645 5.213 1.00 74.69 111 GLY A O 1
ATOM 859 N N . SER A 1 112 ? -15.528 15.694 6.131 1.00 60.88 112 SER A N 1
ATOM 860 C CA . SER A 1 112 ? -16.729 15.483 6.963 1.00 60.88 112 SER A CA 1
ATOM 861 C C . SER A 1 112 ? -17.975 15.120 6.142 1.00 60.88 112 SER A C 1
ATOM 863 O O . SER A 1 112 ? -18.846 14.407 6.626 1.00 60.88 112 SER A O 1
ATOM 865 N N . GLU A 1 113 ? -18.038 15.551 4.879 1.00 63.12 113 GLU A N 1
ATOM 866 C CA . GLU A 1 113 ? -19.104 15.202 3.927 1.00 63.12 113 GLU A CA 1
ATOM 867 C C . GLU A 1 113 ? -18.889 13.853 3.212 1.00 63.12 113 GLU A C 1
ATOM 869 O O . GLU A 1 113 ? -19.575 13.568 2.233 1.00 63.12 113 GLU A O 1
ATOM 874 N N . GLN A 1 114 ? -17.895 13.051 3.615 1.00 61.88 114 GLN A N 1
ATOM 875 C CA . GLN A 1 114 ? -17.498 11.798 2.947 1.00 61.88 114 GLN A CA 1
ATOM 876 C C . GLN A 1 114 ? -17.096 11.951 1.467 1.00 61.88 114 GLN A C 1
ATOM 878 O O . GLN A 1 114 ? -16.926 10.969 0.746 1.00 61.88 114 GLN A O 1
ATOM 883 N N . ARG A 1 115 ? -16.892 13.184 0.992 1.00 68.56 115 ARG A N 1
ATOM 884 C CA . ARG A 1 115 ? -16.352 13.457 -0.341 1.00 68.56 115 ARG A CA 1
ATOM 885 C C . ARG A 1 115 ? -14.833 13.410 -0.301 1.00 68.56 115 ARG A C 1
ATOM 887 O O . ARG A 1 115 ? -14.214 14.095 0.514 1.00 68.56 115 ARG A O 1
ATOM 894 N N . MET A 1 116 ? -14.257 12.622 -1.202 1.00 77.62 116 MET A N 1
ATOM 895 C CA . MET A 1 116 ? -12.814 12.514 -1.388 1.00 77.62 116 MET A CA 1
ATOM 896 C C . MET A 1 116 ? -12.272 13.807 -2.005 1.00 77.62 116 MET A C 1
ATOM 898 O O . MET A 1 116 ? -12.705 14.215 -3.083 1.00 77.62 116 MET A O 1
ATOM 902 N N . GLN A 1 117 ? -11.335 14.463 -1.325 1.00 79.62 117 GLN A N 1
ATOM 903 C CA . GLN A 1 117 ? -10.673 15.672 -1.808 1.00 79.62 117 GLN A CA 1
ATOM 904 C C . GLN A 1 117 ? -9.196 15.401 -2.049 1.00 79.62 117 GLN A C 1
ATOM 906 O O . GLN A 1 117 ? -8.494 14.942 -1.152 1.00 79.62 117 GLN A O 1
ATOM 911 N N . LEU A 1 118 ? -8.730 15.726 -3.256 1.00 80.94 118 LEU A N 1
ATOM 912 C CA . LEU A 1 118 ? -7.314 15.669 -3.600 1.00 80.94 118 LEU A CA 1
ATOM 913 C C . LEU A 1 118 ? -6.537 16.702 -2.777 1.00 80.94 118 LEU A C 1
ATOM 915 O O . LEU A 1 118 ? -6.822 17.905 -2.841 1.00 80.94 118 LEU A O 1
ATOM 919 N N . LEU A 1 119 ? -5.515 16.247 -2.062 1.00 79.44 119 LEU A N 1
ATOM 920 C CA . LEU A 1 119 ? -4.580 17.122 -1.376 1.00 79.44 119 LEU A CA 1
ATOM 921 C C . LEU A 1 119 ? -3.650 17.784 -2.390 1.00 79.44 119 LEU A C 1
ATOM 923 O O . LEU A 1 119 ? -2.813 17.150 -3.024 1.00 79.44 119 LEU A O 1
ATOM 927 N N . LYS A 1 120 ? -3.806 19.100 -2.545 1.00 82.12 120 LYS A N 1
ATOM 928 C CA . LYS A 1 120 ? -3.057 19.877 -3.543 1.00 82.12 120 LYS A CA 1
ATOM 929 C C . LYS A 1 120 ? -1.636 20.221 -3.116 1.00 82.12 120 LYS A C 1
ATOM 931 O O . LYS A 1 120 ? -0.825 20.554 -3.971 1.00 82.12 120 LYS A O 1
ATOM 936 N N . THR A 1 121 ? -1.349 20.189 -1.820 1.00 78.31 121 THR A N 1
ATOM 937 C CA . THR A 1 121 ? -0.071 20.623 -1.252 1.00 78.31 121 THR A CA 1
ATOM 938 C C . THR A 1 121 ? 0.528 19.517 -0.407 1.00 78.31 121 THR A C 1
ATOM 940 O O . THR A 1 121 ? -0.157 18.982 0.467 1.00 78.31 121 THR A O 1
ATOM 943 N N . VAL A 1 122 ? 1.808 19.231 -0.621 1.00 75.38 122 VAL A N 1
ATOM 944 C CA . VAL A 1 122 ? 2.584 18.402 0.306 1.00 75.38 122 VAL A CA 1
ATOM 945 C C . VAL A 1 122 ? 3.061 19.294 1.439 1.00 75.38 122 VAL A C 1
ATOM 947 O O . VAL A 1 122 ? 3.460 20.442 1.197 1.00 75.38 122 VAL A O 1
ATOM 950 N N . PRO A 1 123 ? 3.104 18.786 2.673 1.00 78.56 123 PRO A N 1
ATOM 951 C CA . PRO A 1 123 ? 3.940 19.386 3.696 1.00 78.56 123 PRO A CA 1
ATOM 952 C C . PRO A 1 123 ? 5.371 19.569 3.176 1.00 78.56 123 PRO A C 1
ATOM 954 O O . PRO A 1 123 ? 5.897 18.726 2.443 1.00 78.56 123 PRO A O 1
ATOM 957 N N . LYS A 1 124 ? 6.013 20.683 3.545 1.00 79.62 124 LYS A N 1
ATOM 958 C CA . LYS A 1 124 ? 7.420 20.941 3.195 1.00 79.62 124 LYS A CA 1
ATOM 959 C C . LYS A 1 124 ? 8.286 19.744 3.603 1.00 79.62 124 LYS A C 1
ATOM 961 O O . LYS A 1 124 ? 7.996 19.120 4.616 1.00 79.62 124 LYS A O 1
ATOM 966 N N . ALA A 1 125 ? 9.367 19.467 2.873 1.00 79.12 125 ALA A N 1
ATOM 967 C CA . ALA A 1 125 ? 10.287 18.383 3.224 1.00 79.12 125 ALA A CA 1
ATOM 968 C C . ALA A 1 125 ? 10.705 18.456 4.706 1.00 79.12 125 ALA A C 1
ATOM 970 O O . ALA A 1 125 ? 11.223 19.481 5.154 1.00 79.12 125 ALA A O 1
ATOM 971 N N . GLY A 1 126 ? 10.467 17.373 5.452 1.00 79.19 126 GLY A N 1
ATOM 972 C CA . GLY A 1 126 ? 10.678 17.307 6.903 1.00 79.19 126 GLY A CA 1
ATOM 973 C C . GLY A 1 126 ? 9.485 17.767 7.753 1.00 79.19 126 GLY A C 1
ATOM 974 O O . GLY A 1 126 ? 9.625 17.910 8.963 1.00 79.19 126 GLY A O 1
ATOM 975 N N . SER A 1 127 ? 8.327 18.009 7.140 1.00 84.75 127 SER A N 1
ATOM 976 C CA . SER A 1 127 ? 7.060 18.327 7.798 1.00 84.75 127 SER A CA 1
ATOM 977 C C . SER A 1 127 ? 6.013 17.270 7.454 1.00 84.75 127 SER A C 1
ATOM 979 O O . SER A 1 127 ? 6.112 16.575 6.438 1.00 84.75 127 SER A O 1
ATOM 981 N N . SER A 1 128 ? 4.993 17.171 8.300 1.00 90.19 128 SER A N 1
ATOM 982 C CA . SER A 1 128 ? 3.840 16.312 8.096 1.00 90.19 128 SER A CA 1
ATOM 983 C C . SER A 1 128 ? 2.552 16.987 8.558 1.00 90.19 128 SER A C 1
ATOM 985 O O . SER A 1 128 ? 2.563 17.978 9.293 1.00 90.19 128 SER A O 1
ATOM 987 N N . THR A 1 129 ? 1.426 16.495 8.051 1.00 90.94 129 THR A N 1
ATOM 988 C CA . THR A 1 129 ? 0.077 16.890 8.466 1.00 90.94 129 THR A CA 1
ATOM 989 C C . THR A 1 129 ? -0.651 15.663 8.983 1.00 90.94 129 THR A C 1
ATOM 991 O O . THR A 1 129 ? -0.572 14.595 8.380 1.00 90.94 129 THR A O 1
ATOM 994 N N . PHE A 1 130 ? -1.357 15.832 10.097 1.00 92.81 130 PHE A N 1
ATOM 995 C CA . PHE A 1 130 ? -2.072 14.761 10.774 1.00 92.81 130 PHE A CA 1
ATOM 996 C C . PHE A 1 130 ? -3.574 14.893 10.548 1.00 92.81 130 PHE A C 1
ATOM 998 O O . PHE A 1 130 ? -4.134 15.988 10.625 1.00 92.81 130 PHE A O 1
ATOM 1005 N N . PHE A 1 131 ? -4.213 13.756 10.318 1.00 93.50 131 PHE A N 1
ATOM 1006 C CA . PHE A 1 131 ? -5.642 13.603 10.116 1.00 93.50 131 PHE A CA 1
ATOM 1007 C C . PHE A 1 131 ? -6.166 12.518 11.055 1.00 93.50 131 PHE A C 1
ATOM 1009 O O . PHE A 1 131 ? -5.462 11.562 11.385 1.00 93.50 131 PHE A O 1
ATOM 1016 N N . GLY A 1 132 ? -7.410 12.675 11.488 1.00 93.00 132 GLY A N 1
ATOM 1017 C CA . GLY A 1 132 ? -8.123 11.694 12.293 1.00 93.00 132 GLY A CA 1
ATOM 1018 C C . GLY A 1 132 ? -9.612 11.763 11.993 1.00 93.00 132 GLY A C 1
ATOM 1019 O O . GLY A 1 132 ? -10.111 12.802 11.552 1.00 93.00 132 GLY A O 1
ATOM 1020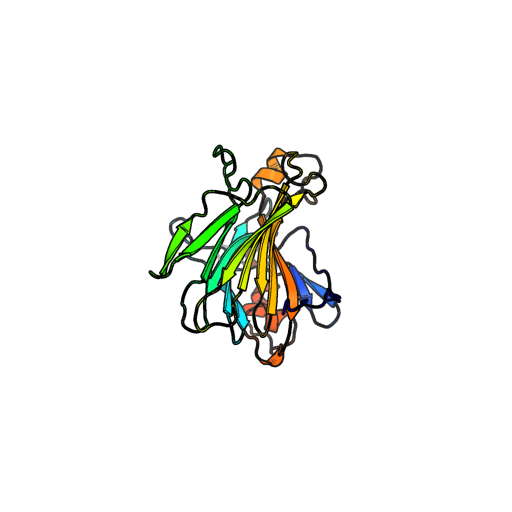 N N . TRP A 1 133 ? -10.308 10.656 12.228 1.00 92.94 133 TRP A N 1
ATOM 1021 C CA . TRP A 1 133 ? -11.737 10.532 11.955 1.00 92.94 133 TRP A CA 1
ATOM 1022 C C . TRP A 1 133 ? -12.508 10.346 13.256 1.00 92.94 133 TRP A C 1
ATOM 1024 O O . TRP A 1 133 ? -12.197 9.458 14.053 1.00 92.94 133 TRP A O 1
ATOM 1034 N N . GLU A 1 134 ? -13.510 11.200 13.472 1.00 91.81 134 GLU A N 1
ATOM 1035 C CA . GLU A 1 134 ? -14.335 11.191 14.680 1.00 91.81 134 GLU A CA 1
ATOM 1036 C C . GLU A 1 134 ? -15.000 9.824 14.890 1.00 91.81 134 GLU A C 1
ATOM 1038 O O . GLU A 1 134 ? -15.520 9.219 13.954 1.00 91.81 134 GLU A O 1
ATOM 1043 N N . GLY A 1 135 ? -14.962 9.329 16.130 1.00 92.00 135 GLY A N 1
ATOM 1044 C CA . GLY A 1 135 ? -15.531 8.029 16.489 1.00 92.00 135 GLY A CA 1
ATOM 1045 C C . GLY A 1 135 ? -14.700 6.816 16.060 1.00 92.00 135 GLY A C 1
ATOM 1046 O O . GLY A 1 135 ? -15.165 5.692 16.229 1.00 92.00 135 GLY A O 1
ATOM 1047 N N . THR A 1 136 ? -13.485 7.011 15.537 1.00 94.50 136 THR A N 1
ATOM 1048 C CA . THR A 1 136 ? -12.585 5.920 15.127 1.00 94.50 136 THR A CA 1
ATOM 1049 C C . THR A 1 136 ? -11.217 6.021 15.810 1.00 94.50 136 THR A C 1
ATOM 1051 O O . THR A 1 136 ? -10.842 7.075 16.326 1.00 94.50 136 THR A O 1
ATOM 1054 N N . SER A 1 137 ? -10.451 4.927 15.788 1.00 95.69 137 SER A N 1
ATOM 1055 C CA . SER A 1 137 ? -9.047 4.883 16.228 1.00 95.69 137 SER A CA 1
ATOM 1056 C C . SER A 1 137 ? -8.058 5.338 15.140 1.00 95.69 137 SER A C 1
ATOM 1058 O O . SER A 1 137 ? -6.857 5.436 15.403 1.00 95.69 137 SER A O 1
ATOM 1060 N N . VAL A 1 138 ? -8.550 5.616 13.926 1.00 96.75 138 VAL A N 1
ATOM 1061 C CA . VAL A 1 138 ? -7.734 5.832 12.729 1.00 96.75 138 VAL A CA 1
ATOM 1062 C C . VAL A 1 138 ? -7.077 7.206 12.765 1.00 96.75 138 VAL A C 1
ATOM 1064 O O . VAL A 1 138 ? -7.741 8.246 12.801 1.00 96.75 138 VAL A O 1
ATOM 1067 N N . ARG A 1 139 ? -5.748 7.199 12.700 1.00 96.88 139 ARG A N 1
ATOM 1068 C CA . ARG A 1 139 ? -4.891 8.373 12.550 1.00 96.88 139 ARG A CA 1
ATOM 1069 C C . ARG A 1 139 ? -4.058 8.219 11.289 1.00 96.88 139 ARG A C 1
ATOM 1071 O O . ARG A 1 139 ? -3.536 7.143 11.011 1.00 96.88 139 ARG A O 1
ATOM 1078 N N . MET A 1 140 ? -3.927 9.298 10.532 1.00 96.50 140 MET A N 1
ATOM 1079 C CA . MET A 1 140 ? -3.134 9.327 9.312 1.00 96.50 140 MET A CA 1
ATOM 1080 C C . MET A 1 140 ? -2.181 10.512 9.338 1.00 96.50 140 MET A C 1
ATOM 1082 O O . MET A 1 140 ? -2.592 11.652 9.537 1.00 96.50 140 MET A O 1
ATOM 1086 N N . GLU A 1 141 ? -0.906 10.241 9.118 1.00 95.44 141 GLU A N 1
ATOM 1087 C CA . GLU A 1 141 ? 0.125 11.233 8.872 1.00 95.44 141 GLU A CA 1
ATOM 1088 C C . GLU A 1 141 ? 0.441 11.242 7.383 1.00 95.44 141 GLU A C 1
ATOM 1090 O O . GLU A 1 141 ? 0.675 10.200 6.778 1.00 95.44 141 GLU A O 1
ATOM 1095 N N . ILE A 1 142 ? 0.473 12.426 6.789 1.00 94.50 142 ILE A N 1
ATOM 1096 C CA . ILE A 1 142 ? 0.892 12.616 5.405 1.00 94.50 142 ILE A CA 1
ATOM 1097 C C . ILE A 1 142 ? 2.098 13.525 5.432 1.00 94.50 142 ILE A C 1
ATOM 1099 O O . ILE A 1 142 ? 2.045 14.601 6.030 1.00 94.50 142 ILE A O 1
ATOM 1103 N N . GLY A 1 143 ? 3.186 13.108 4.800 1.00 92.12 143 GLY A N 1
ATOM 1104 C CA . GLY A 1 143 ? 4.438 13.834 4.902 1.00 92.12 143 GLY A CA 1
ATOM 1105 C C . GLY A 1 143 ? 5.359 13.626 3.719 1.00 92.12 143 GLY A C 1
ATOM 1106 O O . GLY A 1 143 ? 5.119 12.835 2.806 1.00 92.12 143 GLY A O 1
ATOM 1107 N N . SER A 1 144 ? 6.453 14.374 3.761 1.00 91.00 144 SER A N 1
ATOM 1108 C CA . SER A 1 144 ? 7.577 14.174 2.865 1.00 91.00 144 SER A CA 1
ATOM 1109 C C . SER A 1 144 ? 8.876 14.229 3.653 1.00 91.00 144 SER A C 1
ATOM 1111 O O . SER A 1 144 ? 9.036 15.022 4.587 1.00 91.00 144 SER A O 1
ATOM 1113 N N . ARG A 1 145 ? 9.824 13.367 3.300 1.00 89.50 145 ARG A N 1
ATOM 1114 C CA . ARG A 1 145 ? 11.151 13.345 3.922 1.00 89.50 145 ARG A CA 1
ATOM 1115 C C . ARG A 1 145 ? 12.232 13.374 2.864 1.00 89.50 145 ARG A C 1
ATOM 1117 O O . ARG A 1 145 ? 12.024 12.894 1.752 1.00 89.50 145 ARG A O 1
ATOM 1124 N N . ARG A 1 146 ? 13.398 13.904 3.235 1.00 87.69 146 ARG A N 1
ATOM 1125 C CA . ARG A 1 146 ? 14.579 13.733 2.397 1.00 87.69 146 ARG A CA 1
ATOM 1126 C C . ARG A 1 146 ? 15.023 12.278 2.442 1.00 87.69 146 ARG A C 1
ATOM 1128 O O . ARG A 1 146 ? 15.114 11.690 3.519 1.00 87.69 146 ARG A O 1
ATOM 1135 N N . HIS A 1 147 ? 15.297 11.715 1.283 1.00 84.12 147 HIS A N 1
ATOM 1136 C CA . HIS A 1 147 ? 15.858 10.389 1.107 1.00 84.12 147 HIS A CA 1
ATOM 1137 C C . HIS A 1 147 ? 17.016 10.502 0.110 1.00 84.12 147 HIS A C 1
ATOM 1139 O O . HIS A 1 147 ? 17.046 11.421 -0.710 1.00 84.12 147 HIS A O 1
ATOM 1145 N N . THR A 1 148 ? 17.993 9.591 0.167 1.00 76.94 148 THR A N 1
ATOM 1146 C CA . THR A 1 148 ? 18.981 9.494 -0.917 1.00 76.94 148 THR A CA 1
ATOM 1147 C C . THR A 1 148 ? 18.249 9.401 -2.258 1.00 76.94 148 THR A C 1
ATOM 1149 O O . THR A 1 148 ? 17.243 8.683 -2.310 1.00 76.94 148 THR A O 1
ATOM 1152 N N . PRO A 1 149 ? 18.688 10.134 -3.300 1.00 66.31 149 PRO A N 1
ATOM 1153 C CA . PRO A 1 149 ? 17.944 10.237 -4.546 1.00 66.31 149 PRO A CA 1
ATOM 1154 C C . PRO A 1 149 ? 17.547 8.860 -5.065 1.00 66.31 149 PRO A C 1
ATOM 1156 O O . PRO A 1 149 ? 18.395 7.992 -5.266 1.00 66.31 149 PRO A O 1
ATOM 1159 N N . ARG A 1 150 ? 16.237 8.669 -5.202 1.00 66.00 150 ARG A N 1
ATOM 1160 C CA . ARG A 1 150 ? 15.615 7.402 -5.591 1.00 66.00 150 ARG A CA 1
ATOM 1161 C C . ARG A 1 150 ? 14.930 7.574 -6.944 1.00 66.00 150 ARG A C 1
ATOM 1163 O O . ARG A 1 150 ? 15.349 7.001 -7.940 1.00 66.00 150 ARG A O 1
ATOM 1170 N N . LEU A 1 151 ? 13.953 8.475 -7.007 1.00 63.75 151 LEU A N 1
ATOM 1171 C CA . LEU A 1 151 ? 13.120 8.709 -8.185 1.00 63.75 151 LEU A CA 1
ATOM 1172 C C . LEU A 1 151 ? 13.593 9.933 -8.986 1.00 63.75 151 LEU A C 1
ATOM 1174 O O . LEU A 1 151 ? 13.490 11.052 -8.491 1.00 63.75 151 LEU A O 1
ATOM 1178 N N . GLY A 1 152 ? 14.050 9.757 -10.232 1.00 61.69 152 GLY A N 1
ATOM 1179 C CA . GLY A 1 152 ? 14.230 10.875 -11.180 1.00 61.69 152 GLY A CA 1
ATOM 1180 C C . GLY A 1 152 ? 15.154 12.005 -10.706 1.00 61.69 152 GLY A C 1
ATOM 1181 O O . GLY A 1 152 ? 14.992 13.145 -11.131 1.00 61.69 152 GLY A O 1
ATOM 1182 N N . GLY A 1 153 ? 16.079 11.715 -9.785 1.00 68.50 153 GLY A N 1
ATOM 1183 C CA . GLY A 1 153 ? 16.951 12.714 -9.157 1.00 68.50 153 GLY A CA 1
ATOM 1184 C C . GLY A 1 153 ? 16.311 13.526 -8.023 1.00 68.50 153 GLY A C 1
ATOM 1185 O O . GLY A 1 153 ? 16.984 14.386 -7.458 1.00 68.50 153 GLY A O 1
ATOM 1186 N N . SER A 1 154 ? 15.055 13.254 -7.654 1.00 77.69 154 SER A N 1
ATOM 1187 C CA . SER A 1 154 ? 14.419 13.849 -6.477 1.00 77.69 154 SER A CA 1
ATOM 1188 C C . SER A 1 154 ? 14.983 13.234 -5.198 1.00 77.69 154 SER A C 1
ATOM 1190 O O . SER A 1 154 ? 15.035 12.009 -5.046 1.00 77.69 154 SER A O 1
ATOM 1192 N N . ASP A 1 155 ? 15.387 14.094 -4.266 1.00 84.38 155 ASP A N 1
ATOM 1193 C CA . ASP A 1 155 ? 15.769 13.717 -2.906 1.00 84.38 155 ASP A CA 1
ATOM 1194 C C . ASP A 1 155 ? 14.562 13.682 -1.960 1.00 84.38 155 ASP A C 1
ATOM 1196 O O . ASP A 1 155 ? 14.741 13.546 -0.754 1.00 84.38 155 ASP A O 1
ATOM 1200 N N . ILE A 1 156 ? 13.337 13.810 -2.476 1.00 85.88 156 ILE A N 1
ATOM 1201 C CA . ILE A 1 156 ? 12.103 13.804 -1.690 1.00 85.88 156 ILE A CA 1
ATOM 1202 C C . ILE A 1 156 ? 11.391 12.461 -1.858 1.00 85.88 156 ILE A C 1
ATOM 1204 O O . ILE A 1 156 ? 11.214 11.961 -2.967 1.00 85.88 156 ILE A O 1
ATOM 1208 N N . MET A 1 157 ? 10.961 11.902 -0.730 1.00 89.19 157 MET A N 1
ATOM 1209 C CA . MET A 1 157 ? 10.105 10.726 -0.652 1.00 89.19 157 MET A CA 1
ATOM 1210 C C . MET A 1 157 ? 8.792 11.114 0.030 1.00 89.19 157 MET A C 1
ATOM 1212 O O . MET A 1 157 ? 8.789 11.517 1.200 1.00 89.19 157 MET A O 1
ATOM 1216 N N . GLU A 1 158 ? 7.695 11.011 -0.711 1.00 92.06 158 GLU A N 1
ATOM 1217 C CA . GLU A 1 158 ? 6.332 11.200 -0.214 1.00 92.06 158 GLU A CA 1
ATOM 1218 C C . GLU A 1 158 ? 5.840 9.920 0.462 1.00 92.06 158 GLU A C 1
ATOM 1220 O O . GLU A 1 158 ? 6.098 8.809 -0.014 1.00 92.06 158 GLU A O 1
ATOM 1225 N N . TYR A 1 159 ? 5.152 10.073 1.591 1.00 94.12 159 TYR A N 1
ATOM 1226 C CA . TYR A 1 159 ? 4.614 8.946 2.337 1.00 94.12 159 TYR A CA 1
ATOM 1227 C C . TYR A 1 159 ? 3.315 9.296 3.052 1.00 94.12 159 TYR A C 1
ATOM 1229 O O . TYR A 1 159 ? 3.016 10.456 3.355 1.00 94.12 159 TYR A O 1
ATOM 1237 N N . ILE A 1 160 ? 2.585 8.238 3.373 1.00 96.12 160 ILE A N 1
ATOM 1238 C CA . ILE A 1 160 ? 1.442 8.240 4.270 1.00 96.12 160 ILE A CA 1
ATOM 1239 C C . ILE A 1 160 ? 1.727 7.197 5.339 1.00 96.12 160 ILE A C 1
ATOM 1241 O O . ILE A 1 160 ? 2.011 6.049 5.007 1.00 96.12 160 ILE A O 1
ATOM 1245 N N . ALA A 1 161 ? 1.667 7.583 6.607 1.00 97.25 161 ALA A N 1
ATOM 1246 C CA . ALA A 1 161 ? 1.660 6.653 7.725 1.00 97.25 161 ALA A CA 1
ATOM 1247 C C . ALA A 1 161 ? 0.241 6.567 8.284 1.00 97.25 161 ALA A C 1
ATOM 1249 O O . ALA A 1 161 ? -0.442 7.580 8.427 1.00 97.25 161 ALA A O 1
ATOM 1250 N N . VAL A 1 162 ? -0.211 5.361 8.587 1.00 97.69 162 VAL A N 1
ATOM 1251 C CA . VAL A 1 162 ? -1.533 5.104 9.153 1.00 97.69 162 VAL A CA 1
ATOM 1252 C C . VAL A 1 162 ? -1.346 4.332 10.440 1.00 97.69 162 VAL A C 1
ATOM 1254 O O . VAL A 1 162 ? -0.566 3.384 10.494 1.00 97.69 162 VAL A O 1
ATOM 1257 N N . GLU A 1 163 ? -2.071 4.738 11.471 1.00 98.06 163 GLU A N 1
ATOM 1258 C CA . GLU A 1 163 ? -2.077 4.103 12.780 1.00 98.06 163 GLU A CA 1
ATOM 1259 C C . GLU A 1 163 ? -3.525 3.882 13.226 1.00 98.06 163 GLU A C 1
ATOM 1261 O O . GLU A 1 163 ? -4.379 4.759 13.092 1.00 98.06 163 GLU A O 1
ATOM 1266 N N . THR A 1 164 ? -3.791 2.700 13.763 1.00 97.94 164 THR A N 1
ATOM 1267 C CA . THR A 1 164 ? -5.070 2.283 14.350 1.00 97.94 164 THR A CA 1
ATOM 1268 C C . THR A 1 164 ? -4.802 1.614 15.702 1.00 97.94 164 THR A C 1
ATOM 1270 O O . THR A 1 164 ? -3.660 1.601 16.167 1.00 97.94 164 THR A O 1
ATOM 1273 N N . GLU A 1 165 ? -5.819 1.054 16.362 1.00 97.44 165 GLU A N 1
ATOM 1274 C CA . GLU A 1 165 ? -5.582 0.267 17.581 1.00 97.44 165 GLU A CA 1
ATOM 1275 C C . GLU A 1 165 ? -4.837 -1.044 17.279 1.00 97.44 165 GLU A C 1
ATOM 1277 O O . GLU A 1 165 ? -4.014 -1.491 18.087 1.00 97.44 165 GLU A O 1
ATOM 1282 N N . THR A 1 166 ? -5.117 -1.658 16.126 1.00 97.88 166 THR A N 1
ATOM 1283 C CA . THR A 1 166 ? -4.596 -2.984 15.775 1.00 97.88 166 THR A CA 1
ATOM 1284 C C . THR A 1 166 ? -3.363 -2.947 14.879 1.00 97.88 166 THR A C 1
ATOM 1286 O O . THR A 1 166 ? -2.441 -3.727 15.089 1.00 97.88 166 THR A O 1
ATOM 1289 N N . ILE A 1 167 ? -3.274 -2.020 13.929 1.00 97.81 167 ILE A N 1
ATOM 1290 C CA . ILE A 1 167 ? -2.167 -1.957 12.965 1.00 97.81 167 ILE A CA 1
ATOM 1291 C C . ILE A 1 167 ? -1.603 -0.546 12.795 1.00 97.81 167 ILE A C 1
ATOM 1293 O O . ILE A 1 167 ? -2.343 0.440 12.817 1.00 97.81 167 ILE A O 1
ATOM 1297 N N . SER A 1 168 ? -0.295 -0.463 12.543 1.00 97.88 168 SER A N 1
ATOM 1298 C CA . SER A 1 168 ? 0.340 0.701 11.927 1.00 97.88 168 SER A CA 1
ATOM 1299 C C . SER A 1 168 ? 1.161 0.304 10.701 1.00 97.88 168 SER A C 1
ATOM 1301 O O . SER A 1 168 ? 1.787 -0.757 10.670 1.00 97.88 168 SER A O 1
ATOM 1303 N N . PHE A 1 169 ? 1.143 1.140 9.668 1.00 96.94 169 PHE A N 1
ATOM 1304 C CA . PHE A 1 169 ? 1.840 0.888 8.407 1.00 96.94 169 PHE A CA 1
ATOM 1305 C C . PHE A 1 169 ? 2.154 2.192 7.674 1.00 96.94 169 PHE A C 1
ATOM 1307 O O . PHE A 1 169 ? 1.608 3.250 7.992 1.00 96.94 169 PHE A O 1
ATOM 1314 N N . THR A 1 170 ? 3.009 2.110 6.659 1.00 96.94 170 THR A N 1
ATOM 1315 C CA . THR A 1 170 ? 3.271 3.210 5.725 1.00 96.94 170 THR A CA 1
ATOM 1316 C C . THR A 1 170 ? 3.018 2.798 4.288 1.00 96.94 170 THR A C 1
ATOM 1318 O O . THR A 1 170 ? 3.362 1.685 3.897 1.00 96.94 170 THR A O 1
ATOM 1321 N N . ILE A 1 171 ? 2.489 3.730 3.501 1.00 96.19 171 ILE A N 1
ATOM 1322 C CA . ILE A 1 171 ? 2.468 3.688 2.041 1.00 96.19 171 ILE A CA 1
ATOM 1323 C C . ILE A 1 171 ? 3.437 4.758 1.547 1.00 96.19 171 ILE A C 1
ATOM 1325 O O . ILE A 1 171 ? 3.363 5.907 1.983 1.00 96.19 171 ILE A O 1
ATOM 1329 N N . GLN A 1 172 ? 4.349 4.405 0.651 1.00 94.12 172 GLN A N 1
ATOM 1330 C CA . GLN A 1 172 ? 5.336 5.342 0.111 1.00 94.12 172 GLN A CA 1
ATOM 1331 C C . GLN A 1 172 ? 5.487 5.165 -1.393 1.00 94.12 172 GLN A C 1
ATOM 1333 O O . GLN A 1 172 ? 5.347 4.059 -1.910 1.00 94.12 172 GLN A O 1
ATOM 1338 N N . ALA A 1 173 ? 5.795 6.253 -2.093 1.00 92.06 173 ALA A N 1
ATOM 1339 C CA . ALA A 1 173 ? 6.143 6.157 -3.500 1.00 92.06 173 ALA A CA 1
ATOM 1340 C C . ALA A 1 173 ? 7.551 5.569 -3.661 1.00 92.06 173 ALA A C 1
ATOM 1342 O O . ALA A 1 173 ? 8.492 5.947 -2.957 1.00 92.06 173 ALA A O 1
ATOM 1343 N N . SER A 1 174 ? 7.680 4.665 -4.622 1.00 91.19 174 SER A N 1
ATOM 1344 C CA . SER A 1 174 ? 8.896 3.941 -4.961 1.00 91.19 174 SER A CA 1
ATOM 1345 C C . SER A 1 174 ? 9.107 3.923 -6.476 1.00 91.19 174 SER A C 1
ATOM 1347 O O . SER A 1 174 ? 8.278 4.395 -7.260 1.00 91.19 174 SER A O 1
ATOM 1349 N N . HIS A 1 175 ? 10.260 3.418 -6.896 1.00 89.38 175 HIS A N 1
ATOM 1350 C CA . HIS A 1 175 ? 10.689 3.371 -8.291 1.00 89.38 175 HIS A CA 1
ATOM 1351 C C . HIS A 1 175 ? 11.315 2.017 -8.598 1.00 89.38 175 HIS A C 1
ATOM 1353 O O . HIS A 1 175 ? 11.877 1.369 -7.718 1.00 89.38 175 HIS A O 1
ATOM 1359 N N . ALA A 1 176 ? 11.281 1.607 -9.864 1.00 90.62 176 ALA A N 1
ATOM 1360 C CA . ALA A 1 176 ? 11.863 0.340 -10.313 1.00 90.62 176 ALA A CA 1
ATOM 1361 C C . ALA A 1 176 ? 13.399 0.418 -10.485 1.00 90.62 176 ALA A C 1
ATOM 1363 O O . ALA A 1 176 ? 13.955 -0.005 -11.498 1.00 90.62 176 ALA A O 1
ATOM 1364 N N . GLY A 1 177 ? 14.098 1.039 -9.527 1.00 88.56 177 GLY A N 1
ATOM 1365 C CA . GLY A 1 177 ? 15.551 1.247 -9.568 1.00 88.56 177 GLY A CA 1
ATOM 1366 C C . GLY A 1 177 ? 16.362 -0.037 -9.460 1.00 88.56 177 GLY A C 1
ATOM 1367 O O . GLY A 1 177 ? 17.463 -0.110 -9.997 1.00 88.56 177 GLY A O 1
ATOM 1368 N N . THR A 1 178 ? 15.817 -1.062 -8.806 1.00 87.00 178 THR A N 1
ATOM 1369 C CA . THR A 1 178 ? 16.452 -2.382 -8.734 1.00 87.00 178 THR A CA 1
ATOM 1370 C C . THR A 1 178 ? 16.396 -3.098 -10.082 1.00 87.00 178 THR A C 1
ATOM 1372 O O . THR A 1 178 ? 17.381 -3.710 -10.488 1.00 87.00 178 THR A O 1
ATOM 1375 N N . GLU A 1 179 ? 15.274 -3.000 -10.793 1.00 88.94 179 GLU A N 1
ATOM 1376 C CA . GLU A 1 179 ? 15.069 -3.630 -12.100 1.00 88.94 179 GLU A CA 1
ATOM 1377 C C . GLU A 1 179 ? 15.739 -2.848 -13.237 1.00 88.94 179 GLU A C 1
ATOM 1379 O O . GLU A 1 179 ? 16.164 -3.438 -14.231 1.00 88.94 179 GLU A O 1
ATOM 1384 N N . PHE A 1 180 ? 15.847 -1.524 -13.093 1.00 91.12 180 PHE A N 1
ATOM 1385 C CA . PHE A 1 180 ? 16.342 -0.615 -14.127 1.00 91.12 180 PHE A CA 1
ATOM 1386 C C . PHE A 1 180 ? 17.411 0.351 -13.606 1.00 91.12 180 PHE A C 1
ATOM 1388 O O . PHE A 1 180 ? 17.238 1.562 -13.737 1.00 91.12 180 PHE A O 1
ATOM 1395 N N . PRO A 1 181 ? 18.533 -0.130 -13.040 1.00 88.69 181 PRO A N 1
ATOM 1396 C CA . PRO A 1 181 ? 19.504 0.721 -12.343 1.00 88.69 181 PRO A CA 1
ATOM 1397 C C . PRO A 1 181 ? 20.074 1.855 -13.205 1.00 88.69 181 PRO A C 1
ATOM 1399 O O . PRO A 1 181 ? 20.373 2.927 -12.686 1.00 88.69 181 PRO A O 1
ATOM 1402 N N . GLU A 1 182 ? 20.169 1.647 -14.519 1.00 90.88 182 GLU A N 1
ATOM 1403 C CA . GLU A 1 182 ? 20.774 2.592 -15.467 1.00 90.88 182 GLU A CA 1
ATOM 1404 C C . GLU A 1 182 ? 19.752 3.319 -16.363 1.00 90.88 182 GLU A C 1
ATOM 1406 O O . GLU A 1 182 ? 20.131 4.166 -17.168 1.00 90.88 182 GLU A O 1
ATOM 1411 N N . ASP A 1 183 ? 18.454 3.019 -16.239 1.00 91.12 183 ASP A N 1
ATOM 1412 C CA . ASP A 1 183 ? 17.405 3.547 -17.122 1.00 91.12 183 ASP A CA 1
ATOM 1413 C C . ASP A 1 183 ? 16.377 4.351 -16.317 1.00 91.12 183 ASP A C 1
ATOM 1415 O O . ASP A 1 183 ? 15.341 3.842 -15.883 1.00 91.12 183 ASP A O 1
ATOM 1419 N N . VAL A 1 184 ? 16.691 5.632 -16.097 1.00 88.44 184 VAL A N 1
ATOM 1420 C CA . VAL A 1 184 ? 15.863 6.565 -15.310 1.00 88.44 184 VAL A CA 1
ATOM 1421 C C . VAL A 1 184 ? 14.448 6.677 -15.875 1.00 88.44 184 VAL A C 1
ATOM 1423 O O . VAL A 1 184 ? 13.490 6.763 -15.108 1.00 88.44 184 VAL A O 1
ATOM 1426 N N . GLU A 1 185 ? 14.291 6.637 -17.199 1.00 90.19 185 GLU A N 1
ATOM 1427 C CA . GLU A 1 185 ? 12.974 6.703 -17.832 1.00 90.19 185 GLU A CA 1
ATOM 1428 C C . GLU A 1 185 ? 12.127 5.484 -17.451 1.00 90.19 185 GLU A C 1
ATOM 1430 O O . GLU A 1 185 ? 10.974 5.642 -17.042 1.00 90.19 185 GLU A O 1
ATOM 1435 N N . LYS A 1 186 ? 12.697 4.271 -17.488 1.00 91.94 186 LYS A N 1
ATOM 1436 C CA . LYS A 1 186 ? 11.996 3.065 -17.023 1.00 91.94 186 LYS A CA 1
ATOM 1437 C C . LYS A 1 186 ? 11.738 3.065 -15.521 1.00 91.94 186 LYS A C 1
ATOM 1439 O O . LYS A 1 186 ? 10.659 2.633 -15.117 1.00 91.94 186 LYS A O 1
ATOM 1444 N N . GLN A 1 187 ? 12.661 3.569 -14.701 1.00 90.69 187 GLN A N 1
ATOM 1445 C CA . GLN A 1 187 ? 12.422 3.711 -13.259 1.00 90.69 187 GLN A CA 1
ATOM 1446 C C . GLN A 1 187 ? 11.197 4.589 -12.979 1.00 90.69 187 GLN A C 1
ATOM 1448 O O . GLN A 1 187 ? 10.359 4.214 -12.161 1.00 90.69 187 GLN A O 1
ATOM 1453 N N . LEU A 1 188 ? 11.079 5.721 -13.688 1.00 89.00 188 LEU A N 1
ATOM 1454 C CA . LEU A 1 188 ? 9.938 6.635 -13.591 1.00 89.00 188 LEU A CA 1
ATOM 1455 C C . LEU A 1 188 ? 8.656 6.003 -14.144 1.00 89.00 188 LEU A C 1
ATOM 1457 O O . LEU A 1 188 ? 7.620 6.027 -13.477 1.00 89.00 188 LEU A O 1
ATOM 1461 N N . LYS A 1 189 ? 8.722 5.383 -15.327 1.00 91.62 189 LYS A N 1
ATOM 1462 C CA . LYS A 1 189 ? 7.587 4.696 -15.963 1.00 91.62 189 LYS A CA 1
ATOM 1463 C C . LYS A 1 189 ? 6.970 3.634 -15.049 1.00 91.62 189 LYS A C 1
ATOM 1465 O O . LYS A 1 189 ? 5.747 3.530 -14.965 1.00 91.62 189 LYS A O 1
ATOM 1470 N N . TYR A 1 190 ? 7.812 2.879 -14.351 1.00 92.44 190 TYR A N 1
ATOM 1471 C CA . TYR A 1 190 ? 7.415 1.810 -13.435 1.00 92.44 190 TYR A CA 1
ATOM 1472 C C . TYR A 1 190 ? 7.467 2.234 -11.960 1.00 92.44 190 TYR A C 1
ATOM 1474 O O . TYR A 1 190 ? 7.682 1.411 -11.068 1.00 92.44 190 TYR A O 1
ATOM 1482 N N . SER A 1 191 ? 7.241 3.522 -11.691 1.00 92.75 191 SER A N 1
ATOM 1483 C CA . SER A 1 191 ? 6.979 3.992 -10.329 1.00 92.75 191 SER A CA 1
ATOM 1484 C C . SER A 1 191 ? 5.766 3.273 -9.752 1.00 92.75 191 SER A C 1
ATOM 1486 O O . SER A 1 191 ? 4.812 2.957 -10.473 1.00 92.75 191 SER A O 1
ATOM 1488 N N . HIS A 1 192 ? 5.810 3.004 -8.458 1.00 94.12 192 HIS A N 1
ATOM 1489 C CA . HIS A 1 192 ? 4.809 2.208 -7.760 1.00 94.12 192 HIS A CA 1
ATOM 1490 C C . HIS A 1 192 ? 4.715 2.626 -6.298 1.00 94.12 192 HIS A C 1
ATOM 1492 O O . HIS A 1 192 ? 5.471 3.479 -5.833 1.00 94.12 192 HIS A O 1
ATOM 1498 N N . LEU A 1 193 ? 3.747 2.060 -5.592 1.00 94.88 193 LEU A N 1
ATOM 1499 C CA . LEU A 1 193 ? 3.582 2.255 -4.163 1.00 94.88 193 LEU A CA 1
ATOM 1500 C C . LEU A 1 193 ? 4.112 1.030 -3.422 1.00 94.88 193 LEU A C 1
ATOM 1502 O O . LEU A 1 193 ? 3.720 -0.085 -3.743 1.00 94.88 193 LEU A O 1
ATOM 1506 N N . ASP A 1 194 ? 4.923 1.251 -2.395 1.00 94.25 194 ASP A N 1
ATOM 1507 C CA . ASP A 1 194 ? 5.276 0.203 -1.440 1.00 94.25 194 ASP A CA 1
ATOM 1508 C C . ASP A 1 194 ? 4.341 0.313 -0.234 1.00 94.25 194 ASP A C 1
ATOM 1510 O O . ASP A 1 194 ? 4.077 1.419 0.254 1.00 94.25 194 ASP A O 1
ATOM 1514 N N . TRP A 1 195 ? 3.907 -0.826 0.301 1.00 95.19 195 TRP A N 1
ATOM 1515 C CA . TRP A 1 195 ? 3.227 -0.914 1.592 1.00 95.19 195 TRP A CA 1
ATOM 1516 C C . TRP A 1 195 ? 4.114 -1.641 2.601 1.00 95.19 195 TRP A C 1
ATOM 1518 O O . TRP A 1 195 ? 4.639 -2.717 2.319 1.00 95.19 195 TRP A O 1
ATOM 1528 N N . VAL A 1 196 ? 4.279 -1.058 3.788 1.00 92.81 196 VAL A N 1
ATOM 1529 C CA . VAL A 1 196 ? 5.148 -1.599 4.840 1.00 92.81 196 VAL A CA 1
ATOM 1530 C C . VAL A 1 196 ? 4.409 -1.585 6.171 1.00 92.81 196 VAL A C 1
ATOM 1532 O O . VAL A 1 196 ? 4.135 -0.515 6.713 1.00 92.81 196 VAL A O 1
ATOM 1535 N N . ALA A 1 197 ? 4.116 -2.765 6.721 1.00 94.38 197 ALA A N 1
ATOM 1536 C CA . ALA A 1 197 ? 3.645 -2.896 8.098 1.00 94.38 197 ALA A CA 1
ATOM 1537 C C . ALA A 1 197 ? 4.747 -2.485 9.087 1.00 94.38 197 ALA A C 1
ATOM 1539 O O . ALA A 1 197 ? 5.893 -2.920 8.964 1.00 94.38 197 ALA A O 1
ATOM 1540 N N . LEU A 1 198 ? 4.395 -1.661 10.073 1.00 93.69 198 LEU A N 1
ATOM 1541 C CA . LEU A 1 198 ? 5.305 -1.190 11.120 1.00 93.69 198 LEU A CA 1
ATOM 1542 C C . LEU A 1 198 ? 5.045 -1.880 12.466 1.00 93.69 198 LEU A C 1
ATOM 1544 O O . LEU A 1 198 ? 5.993 -2.301 13.125 1.00 93.69 198 LEU A O 1
ATOM 1548 N N . ASP A 1 199 ? 3.775 -1.999 12.858 1.00 95.44 199 ASP A N 1
ATOM 1549 C CA . ASP A 1 199 ? 3.318 -2.697 14.068 1.00 95.44 199 ASP A CA 1
ATOM 1550 C C . ASP A 1 199 ? 1.997 -3.411 13.767 1.00 95.44 199 ASP A C 1
ATOM 1552 O O . ASP A 1 199 ? 1.14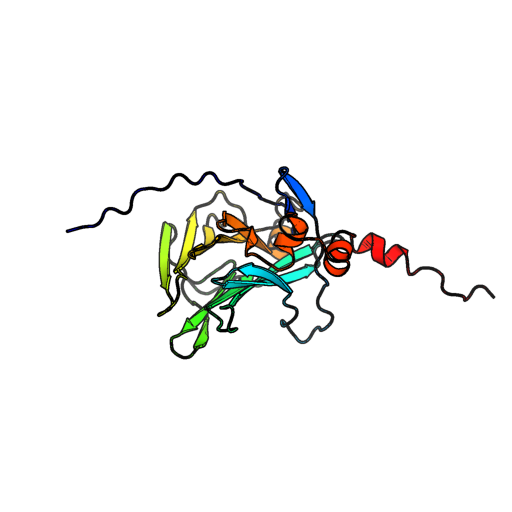9 -2.865 13.059 1.00 95.44 199 ASP A O 1
ATOM 1556 N N . MET A 1 200 ? 1.811 -4.610 14.311 1.00 95.69 200 MET A N 1
ATOM 1557 C CA . MET A 1 200 ? 0.589 -5.401 14.163 1.00 95.69 200 MET A CA 1
ATOM 1558 C C . MET A 1 200 ? 0.222 -6.035 15.501 1.00 95.69 200 MET A C 1
ATOM 1560 O O . MET A 1 200 ? 1.064 -6.606 16.192 1.00 95.69 200 MET A O 1
ATOM 1564 N N . ARG A 1 201 ? -1.054 -5.951 15.868 1.00 96.25 201 ARG A N 1
ATOM 1565 C CA . ARG A 1 201 ? -1.605 -6.444 17.130 1.00 96.25 201 ARG A CA 1
ATOM 1566 C C . ARG A 1 201 ? -2.894 -7.187 16.849 1.00 96.25 201 ARG A C 1
ATOM 1568 O O . ARG A 1 201 ? -3.685 -6.766 16.016 1.00 96.25 201 ARG A O 1
ATOM 1575 N N . ARG A 1 202 ? -3.145 -8.246 17.618 1.00 96.50 202 ARG A N 1
ATOM 1576 C CA . ARG A 1 202 ? -4.332 -9.096 17.446 1.00 96.50 202 ARG A CA 1
ATOM 1577 C C . ARG A 1 202 ? -4.426 -9.670 16.023 1.00 96.50 202 ARG A C 1
ATOM 1579 O O . ARG A 1 202 ? -5.494 -9.651 15.415 1.00 96.50 202 ARG A O 1
ATOM 1586 N N . GLU A 1 203 ? -3.311 -10.155 15.471 1.00 96.31 203 GLU A N 1
ATOM 1587 C CA . GLU A 1 203 ? -3.241 -10.709 14.106 1.00 96.31 203 GLU A CA 1
ATOM 1588 C C . GLU A 1 203 ? -4.249 -11.844 13.857 1.00 96.31 203 GLU A C 1
ATOM 1590 O O . GLU A 1 203 ? -4.662 -12.074 12.723 1.00 96.31 203 GLU A O 1
ATOM 1595 N N . GLU A 1 204 ? -4.665 -12.552 14.908 1.00 96.38 204 GLU A N 1
ATOM 1596 C CA . GLU A 1 204 ? -5.711 -13.577 14.862 1.00 96.38 204 GLU A CA 1
ATOM 1597 C C . GLU A 1 204 ? -7.085 -13.035 14.441 1.00 96.38 204 GLU A C 1
ATOM 1599 O O . GLU A 1 204 ? -7.930 -13.800 13.980 1.00 96.38 204 GLU A O 1
ATOM 1604 N N . SER A 1 205 ? -7.308 -11.726 14.588 1.00 97.88 205 SER A N 1
ATOM 1605 C CA . SER A 1 205 ? -8.533 -11.042 14.160 1.00 97.88 205 SER A CA 1
ATOM 1606 C C . SER A 1 205 ? -8.491 -10.575 12.705 1.00 97.88 205 SER A C 1
ATOM 1608 O O . SER A 1 205 ? -9.494 -10.078 12.198 1.00 97.88 205 SER A O 1
ATOM 1610 N N . TYR A 1 206 ? -7.343 -10.706 12.035 1.00 98.00 206 TYR A N 1
ATOM 1611 C CA . TYR A 1 206 ? -7.175 -10.212 10.674 1.00 98.00 206 TYR A CA 1
ATOM 1612 C C . TYR A 1 206 ? -7.692 -11.219 9.652 1.00 98.00 206 TYR A C 1
ATOM 1614 O O . TYR A 1 206 ? -7.520 -12.431 9.815 1.00 98.00 206 TYR A O 1
ATOM 1622 N N . THR A 1 207 ? -8.266 -10.708 8.564 1.00 98.56 207 THR A N 1
ATOM 1623 C CA . THR A 1 207 ? -8.703 -11.502 7.405 1.00 98.56 207 THR A CA 1
ATOM 1624 C C . THR A 1 207 ? -8.253 -10.860 6.084 1.00 98.56 207 THR A C 1
ATOM 1626 O O . THR A 1 207 ? -7.634 -9.793 6.082 1.00 98.56 207 THR A O 1
ATOM 1629 N N . GLY A 1 208 ? -8.484 -11.536 4.958 1.00 97.25 208 GLY A N 1
ATOM 1630 C CA . GLY A 1 208 ? -8.043 -11.097 3.630 1.00 97.25 208 GLY A CA 1
ATOM 1631 C C . GLY A 1 208 ? -6.809 -11.845 3.119 1.00 97.25 208 GLY A C 1
ATOM 1632 O O . GLY A 1 208 ? -6.372 -12.842 3.695 1.00 97.25 208 GLY A O 1
ATOM 1633 N N . ILE A 1 209 ? -6.239 -11.352 2.018 1.00 97.88 209 ILE A N 1
ATOM 1634 C CA . ILE A 1 209 ? -5.168 -12.039 1.278 1.00 97.88 209 ILE A CA 1
ATOM 1635 C C . ILE A 1 209 ? -3.891 -12.174 2.117 1.00 97.88 209 ILE A C 1
ATOM 1637 O O . ILE A 1 209 ? -3.286 -13.244 2.166 1.00 97.88 209 ILE A O 1
ATOM 1641 N N . LEU A 1 210 ? -3.466 -11.098 2.782 1.00 97.38 210 LEU A N 1
ATOM 1642 C CA . LEU A 1 210 ? -2.202 -11.074 3.513 1.00 97.38 210 LEU A CA 1
ATOM 1643 C C . LEU A 1 210 ? -2.202 -12.018 4.731 1.00 97.38 210 LEU A C 1
ATOM 1645 O O . LEU A 1 210 ? -1.264 -12.806 4.827 1.00 97.38 210 LEU A O 1
ATOM 1649 N N . PRO A 1 211 ? -3.229 -12.051 5.606 1.00 97.88 211 PRO A N 1
ATOM 1650 C CA . PRO A 1 211 ? -3.316 -13.034 6.693 1.00 97.88 211 PRO A CA 1
ATOM 1651 C C . PRO A 1 211 ? -3.201 -14.502 6.246 1.00 97.88 211 PRO A C 1
ATOM 1653 O O . PRO A 1 211 ? -2.528 -15.306 6.899 1.00 97.88 211 PRO A O 1
ATOM 1656 N N . GLU A 1 212 ? -3.794 -14.857 5.103 1.00 98.19 212 GLU A N 1
ATOM 1657 C CA . GLU A 1 212 ? -3.660 -16.197 4.516 1.00 98.19 212 GLU A CA 1
ATOM 1658 C C . GLU A 1 212 ? -2.223 -16.477 4.043 1.00 98.19 212 GLU A C 1
ATOM 1660 O O . GLU A 1 212 ? -1.661 -17.534 4.341 1.00 98.19 212 GLU A O 1
ATOM 1665 N N . LEU A 1 213 ? -1.587 -15.517 3.360 1.00 96.44 213 LEU A N 1
ATOM 1666 C CA . LEU A 1 213 ? -0.185 -15.627 2.930 1.00 96.44 213 LEU A CA 1
ATOM 1667 C C . LEU A 1 213 ? 0.787 -15.678 4.119 1.00 96.44 213 LEU A C 1
ATOM 1669 O O . LEU A 1 213 ? 1.799 -16.380 4.072 1.00 96.44 213 LEU A O 1
ATOM 1673 N N . TRP A 1 214 ? 0.487 -14.969 5.207 1.00 95.75 214 TRP A N 1
ATOM 1674 C CA . TRP A 1 214 ? 1.298 -14.962 6.425 1.00 95.75 214 TRP A CA 1
ATOM 1675 C C . TRP A 1 214 ? 1.184 -16.250 7.239 1.00 95.75 214 TRP A C 1
ATOM 1677 O O . TRP A 1 214 ? 2.037 -16.507 8.100 1.00 95.75 214 TRP A O 1
ATOM 1687 N N . GLY A 1 215 ? 0.149 -17.051 6.972 1.00 96.12 215 GLY A N 1
ATOM 1688 C CA . GLY A 1 215 ? -0.201 -18.236 7.747 1.00 96.12 215 GLY A CA 1
ATOM 1689 C C . GLY A 1 215 ? -0.853 -17.907 9.092 1.00 96.12 215 GLY A C 1
ATOM 1690 O O . GLY A 1 215 ? -0.786 -18.723 10.012 1.00 96.12 215 GLY A O 1
ATOM 1691 N N . THR A 1 216 ? -1.441 -16.714 9.249 1.00 95.25 216 THR A N 1
ATOM 1692 C CA . THR A 1 216 ? -2.293 -16.390 10.410 1.00 95.25 216 THR A CA 1
ATOM 1693 C C . THR A 1 216 ? -3.715 -16.913 10.222 1.00 95.25 216 THR A C 1
ATOM 1695 O O . THR A 1 216 ? -4.385 -17.184 11.215 1.00 95.25 216 THR A O 1
ATOM 1698 N N . GLN A 1 217 ? -4.142 -17.106 8.971 1.00 97.50 217 GLN A N 1
ATOM 1699 C CA . GLN A 1 217 ? -5.403 -17.736 8.582 1.00 97.50 217 GLN A CA 1
ATOM 1700 C C . GLN A 1 217 ? -5.149 -18.931 7.643 1.00 97.50 217 GLN A C 1
ATOM 1702 O O . GLN A 1 217 ? -4.118 -18.964 6.963 1.00 97.50 217 GLN A O 1
ATOM 1707 N N . PRO A 1 218 ? -6.061 -19.921 7.576 1.00 97.94 218 PRO A N 1
ATOM 1708 C CA . PRO A 1 218 ? -5.987 -20.987 6.581 1.00 97.94 218 PRO A CA 1
ATOM 1709 C C . PRO A 1 218 ? -6.044 -20.428 5.156 1.00 97.94 218 PRO A C 1
ATOM 1711 O O . PRO A 1 218 ? -6.948 -19.668 4.825 1.00 97.94 218 PRO A O 1
ATOM 1714 N N . MET A 1 219 ? -5.104 -20.843 4.306 1.00 98.38 219 MET A N 1
ATOM 1715 C CA . MET A 1 219 ? -5.049 -20.407 2.912 1.00 98.38 219 MET A CA 1
ATOM 1716 C C . MET A 1 219 ? -6.158 -21.056 2.078 1.00 98.38 219 MET A C 1
ATOM 1718 O O . MET A 1 219 ? -6.292 -22.280 2.032 1.00 98.38 219 MET A O 1
ATOM 1722 N N . THR A 1 220 ? -6.925 -20.226 1.387 1.00 98.38 220 THR A N 1
ATOM 1723 C CA . THR A 1 220 ? -7.969 -20.610 0.438 1.00 98.38 220 THR A CA 1
ATOM 1724 C C . THR A 1 220 ? -7.379 -20.961 -0.930 1.00 98.38 220 THR A C 1
ATOM 1726 O O . THR A 1 220 ? -6.289 -20.517 -1.292 1.00 98.38 220 THR A O 1
ATOM 1729 N N . GLU A 1 221 ? -8.128 -21.703 -1.754 1.00 98.06 221 GLU A N 1
ATOM 1730 C CA . GLU A 1 221 ? -7.729 -21.996 -3.143 1.00 98.06 221 GLU A CA 1
ATOM 1731 C C . GLU A 1 221 ? -7.518 -20.716 -3.966 1.00 98.06 221 GLU A C 1
ATOM 1733 O O . GLU A 1 221 ? -6.607 -20.639 -4.792 1.00 98.06 221 GLU A O 1
ATOM 1738 N N . LYS A 1 222 ? -8.325 -19.680 -3.696 1.00 97.12 222 LYS A N 1
ATOM 1739 C CA . LYS A 1 222 ? -8.220 -18.376 -4.357 1.00 97.12 222 LYS A CA 1
ATOM 1740 C C . LYS A 1 222 ? -6.865 -17.719 -4.086 1.00 97.12 222 LYS A C 1
ATOM 1742 O O . LYS A 1 222 ? -6.229 -17.258 -5.031 1.00 97.12 222 LYS A O 1
ATOM 1747 N N . VAL A 1 223 ? -6.417 -17.679 -2.829 1.00 97.44 223 VAL A N 1
ATOM 1748 C CA . VAL A 1 223 ? -5.108 -17.108 -2.467 1.00 97.44 223 VAL A CA 1
ATOM 1749 C C . VAL A 1 223 ? -3.965 -18.026 -2.902 1.00 97.44 223 VAL A C 1
ATOM 1751 O O . VAL A 1 223 ? -2.961 -17.539 -3.416 1.00 97.44 223 VAL A O 1
ATOM 1754 N N . ALA A 1 224 ? -4.131 -19.349 -2.823 1.00 97.94 224 ALA A N 1
ATOM 1755 C CA . ALA A 1 224 ? -3.143 -20.297 -3.341 1.00 97.94 224 ALA A CA 1
ATOM 1756 C C . ALA A 1 224 ? -2.877 -20.088 -4.846 1.00 97.94 224 ALA A C 1
ATOM 1758 O O . ALA A 1 224 ? -1.726 -20.095 -5.286 1.00 97.94 224 ALA A O 1
ATOM 1759 N N . ALA A 1 225 ? -3.913 -19.800 -5.640 1.00 96.44 225 ALA A N 1
ATOM 1760 C CA . ALA A 1 225 ? -3.766 -19.475 -7.060 1.00 96.44 225 ALA A CA 1
ATOM 1761 C C . ALA A 1 225 ? -2.996 -18.161 -7.313 1.00 96.44 225 ALA A C 1
ATOM 1763 O O . ALA A 1 225 ? -2.432 -17.975 -8.399 1.00 96.44 225 ALA A O 1
ATOM 1764 N N . MET A 1 226 ? -2.934 -17.251 -6.334 1.00 96.50 226 MET A N 1
ATOM 1765 C CA . MET A 1 226 ? -2.121 -16.029 -6.409 1.00 96.50 226 MET A CA 1
ATOM 1766 C C . MET A 1 226 ? -0.627 -16.305 -6.217 1.00 96.50 226 MET A C 1
ATOM 1768 O O . MET A 1 226 ? 0.170 -15.431 -6.523 1.00 96.50 226 MET A O 1
ATOM 1772 N N . LEU A 1 227 ? -0.221 -17.498 -5.769 1.00 96.62 227 LEU A N 1
ATOM 1773 C CA . LEU A 1 227 ? 1.194 -17.886 -5.658 1.00 96.62 227 LEU A CA 1
ATOM 1774 C C . LEU A 1 227 ? 1.796 -18.373 -6.982 1.00 96.62 227 LEU A C 1
ATOM 1776 O O . LEU A 1 227 ? 3.007 -18.553 -7.085 1.00 96.62 227 LEU A O 1
ATOM 1780 N N . THR A 1 228 ? 0.959 -18.608 -7.996 1.00 95.81 228 THR A N 1
ATOM 1781 C CA . THR A 1 228 ? 1.411 -19.057 -9.317 1.00 95.81 228 THR A CA 1
ATOM 1782 C C . THR A 1 228 ? 1.661 -17.847 -10.225 1.00 95.81 228 THR A C 1
ATOM 1784 O O . THR A 1 228 ? 0.713 -17.086 -10.469 1.00 95.81 228 THR A O 1
ATOM 1787 N N . PRO A 1 229 ? 2.885 -17.670 -10.764 1.00 94.69 229 PRO A N 1
ATOM 1788 C CA . PRO A 1 229 ? 3.199 -16.588 -11.691 1.00 94.69 229 PRO A CA 1
ATOM 1789 C C . PRO A 1 229 ? 2.302 -16.608 -12.942 1.00 94.69 229 PRO A C 1
ATOM 1791 O O . PRO A 1 229 ? 1.965 -17.691 -13.436 1.00 94.69 229 PRO A O 1
ATOM 1794 N N . PRO A 1 230 ? 1.937 -15.442 -13.502 1.00 93.50 230 PRO A N 1
ATOM 1795 C CA . PRO A 1 230 ? 1.150 -15.358 -14.728 1.00 93.50 230 PRO A CA 1
ATOM 1796 C C . PRO A 1 230 ? 1.749 -16.127 -15.919 1.00 93.50 230 PRO A C 1
ATOM 1798 O O . PRO A 1 230 ? 0.993 -16.771 -16.650 1.00 93.50 230 PRO A O 1
ATOM 1801 N N . SER A 1 231 ? 3.078 -16.152 -16.087 1.00 93.19 231 SER A N 1
ATOM 1802 C CA . SER A 1 231 ? 3.737 -16.928 -17.155 1.00 93.19 231 SER A CA 1
ATOM 1803 C C . SER A 1 231 ? 3.433 -18.425 -17.089 1.00 93.19 231 SER A C 1
ATOM 1805 O O . SER A 1 231 ? 3.244 -19.068 -18.122 1.00 93.19 231 SER A O 1
ATOM 1807 N N . GLN A 1 232 ? 3.332 -18.980 -15.879 1.00 93.38 232 GLN A N 1
ATOM 1808 C CA . GLN A 1 232 ? 3.027 -20.394 -15.671 1.00 93.38 232 GLN A CA 1
ATOM 1809 C C . GLN A 1 232 ? 1.554 -20.700 -15.946 1.00 93.38 232 GLN A C 1
ATOM 1811 O O . GLN A 1 232 ? 1.248 -21.771 -16.459 1.00 93.38 232 GLN A O 1
ATOM 1816 N N . LYS A 1 233 ? 0.644 -19.753 -15.676 1.00 89.75 233 LYS A N 1
ATOM 1817 C CA . LYS A 1 233 ? -0.791 -19.900 -15.981 1.00 89.75 233 LYS A CA 1
ATOM 1818 C C . LYS A 1 233 ? -1.047 -19.946 -17.488 1.00 89.75 233 LYS A C 1
ATOM 1820 O O . LYS A 1 233 ? -1.805 -20.792 -17.952 1.00 89.75 233 LYS A O 1
ATOM 1825 N N . ALA A 1 234 ? -0.378 -19.079 -18.250 1.00 81.25 234 ALA A N 1
ATOM 1826 C CA . ALA A 1 234 ? -0.517 -19.021 -19.707 1.00 81.25 234 ALA A CA 1
ATOM 1827 C C . ALA A 1 234 ? 0.017 -20.284 -20.410 1.00 81.25 234 ALA A C 1
ATOM 1829 O O . ALA A 1 234 ? -0.525 -20.701 -21.432 1.00 81.25 234 ALA A O 1
ATOM 1830 N N . GLY A 1 235 ? 1.039 -20.935 -19.841 1.00 67.00 235 GLY A N 1
ATOM 1831 C CA . GLY A 1 235 ? 1.617 -22.174 -20.373 1.00 67.00 235 GLY A CA 1
ATOM 1832 C C . GLY A 1 235 ? 0.673 -23.385 -20.377 1.00 67.00 235 GLY A C 1
ATOM 1833 O O . GLY A 1 235 ? 0.939 -24.346 -21.092 1.00 67.00 235 GLY A O 1
ATOM 1834 N N . PHE A 1 236 ? -0.442 -23.336 -19.639 1.00 56.75 236 PHE A N 1
ATOM 1835 C CA . PHE A 1 236 ? -1.478 -24.378 -19.654 1.00 56.75 236 PHE A CA 1
ATOM 1836 C C . PHE A 1 236 ? -2.548 -24.173 -20.736 1.00 56.75 236 PHE A C 1
ATOM 1838 O O . PHE A 1 236 ? -3.412 -25.030 -20.906 1.00 56.75 236 PHE A O 1
ATOM 1845 N N . GLN A 1 237 ? -2.494 -23.072 -21.490 1.00 53.91 237 GLN A N 1
ATOM 1846 C CA . GLN A 1 237 ? -3.484 -22.736 -22.517 1.00 53.91 237 GLN A CA 1
ATOM 1847 C C . GLN A 1 237 ? -2.989 -23.054 -23.942 1.00 53.91 237 GLN A C 1
ATOM 1849 O O . GLN A 1 237 ? -3.321 -22.350 -24.894 1.00 53.91 237 GLN A O 1
ATOM 1854 N N . VAL A 1 238 ? -2.175 -24.107 -24.099 1.00 49.00 238 VAL A N 1
ATOM 1855 C CA . VAL A 1 238 ? -1.617 -24.532 -25.393 1.00 49.00 238 VAL A CA 1
ATOM 1856 C C . VAL A 1 238 ? -2.079 -25.956 -25.728 1.00 49.00 238 VAL A C 1
ATOM 1858 O O . VAL A 1 238 ? -1.783 -26.898 -24.998 1.00 49.00 238 VAL A O 1
ATOM 1861 N N . CYS A 1 239 ? -2.771 -26.061 -26.871 1.00 51.09 239 CYS A N 1
ATOM 1862 C CA . CYS A 1 239 ? -3.307 -27.248 -27.560 1.00 51.09 239 CYS A CA 1
ATOM 1863 C C . CYS A 1 239 ? -4.668 -27.792 -27.084 1.00 51.09 239 CYS A C 1
ATOM 1865 O O . CYS A 1 239 ? -4.791 -28.953 -26.703 1.00 51.09 239 CYS A O 1
ATOM 1867 N N . GLY A 1 240 ? -5.717 -26.973 -27.212 1.00 48.16 240 GLY A N 1
ATOM 1868 C CA . GLY A 1 240 ? -7.068 -27.492 -27.435 1.00 48.16 240 GLY A CA 1
ATOM 1869 C C . GLY A 1 240 ? -7.232 -27.915 -28.899 1.00 48.16 240 GLY A C 1
ATOM 1870 O O . GLY A 1 240 ? -7.279 -27.058 -29.770 1.00 48.16 240 GLY A O 1
ATOM 1871 N N . GLU A 1 241 ? -7.223 -29.226 -29.138 1.00 55.19 241 GLU A N 1
ATOM 1872 C CA . GLU A 1 241 ? -7.983 -29.969 -30.165 1.00 55.19 241 GLU A CA 1
ATOM 1873 C C . GLU A 1 241 ? -8.248 -29.326 -31.548 1.00 55.19 241 GLU A C 1
ATOM 1875 O O . GLU A 1 241 ? -9.353 -29.411 -32.065 1.00 55.19 241 GLU A O 1
ATOM 1880 N N . GLU A 1 242 ? -7.226 -28.796 -32.220 1.00 54.31 242 GLU A N 1
ATOM 1881 C CA . GLU A 1 242 ? -7.179 -28.781 -33.696 1.00 54.31 242 GLU A CA 1
ATOM 1882 C C . GLU A 1 242 ? -5.841 -29.380 -34.164 1.00 54.31 242 GLU A C 1
ATOM 1884 O O . GLU A 1 242 ? -4.974 -28.723 -34.734 1.00 54.31 242 GLU A O 1
ATOM 1889 N N . CYS A 1 243 ? -5.661 -30.662 -33.842 1.00 48.12 243 CYS A N 1
ATOM 1890 C CA . CYS A 1 243 ? -4.773 -31.572 -34.559 1.00 48.12 243 CYS A CA 1
ATOM 1891 C C . CYS A 1 243 ? -5.655 -32.585 -35.307 1.00 48.12 243 CYS A C 1
ATOM 1893 O O . CYS A 1 243 ? -5.725 -33.741 -34.896 1.00 48.12 243 CYS A O 1
ATOM 1895 N N . GLU A 1 244 ? -6.329 -32.147 -36.371 1.00 43.16 244 GLU A N 1
ATOM 1896 C CA . GLU A 1 244 ? -6.809 -33.007 -37.469 1.00 43.16 244 GLU A CA 1
ATOM 1897 C C . GLU A 1 244 ? -6.552 -32.329 -38.818 1.00 43.16 244 GLU A C 1
ATOM 1899 O O . GLU A 1 244 ? -6.806 -31.108 -38.932 1.00 43.16 244 GLU A O 1
#